Protein AF-A0A4P5Y919-F1 (afdb_monomer_lite)

Structure (mmCIF, N/CA/C/O backbone):
data_AF-A0A4P5Y919-F1
#
_entry.id   AF-A0A4P5Y919-F1
#
loop_
_atom_site.group_PDB
_atom_site.id
_atom_site.type_symbol
_atom_site.label_atom_id
_atom_site.label_alt_id
_atom_site.label_comp_id
_atom_site.label_asym_id
_atom_site.label_entity_id
_atom_site.label_seq_id
_atom_site.pdbx_PDB_ins_code
_atom_site.Cartn_x
_atom_site.Cartn_y
_atom_site.Cartn_z
_atom_site.occupancy
_atom_site.B_iso_or_equiv
_atom_site.auth_seq_id
_atom_site.auth_comp_id
_atom_site.auth_asym_id
_atom_site.auth_atom_id
_atom_site.pdbx_PDB_model_num
ATOM 1 N N . MET A 1 1 ? -15.847 -16.264 -34.439 1.00 41.38 1 MET A N 1
ATOM 2 C CA . MET A 1 1 ? -15.396 -17.656 -34.230 1.00 41.38 1 MET A CA 1
ATOM 3 C C . MET A 1 1 ? -15.538 -17.961 -32.748 1.00 41.38 1 MET A C 1
ATOM 5 O O . MET A 1 1 ? -14.764 -17.434 -31.962 1.00 41.38 1 MET A O 1
ATOM 9 N N . ALA A 1 2 ? -16.592 -18.677 -32.354 1.00 43.38 2 ALA A N 1
ATOM 10 C CA . ALA A 1 2 ? -16.810 -19.051 -30.958 1.00 43.38 2 ALA A CA 1
ATOM 11 C C . ALA A 1 2 ? -15.915 -20.253 -30.621 1.00 43.38 2 ALA A C 1
ATOM 13 O O . ALA A 1 2 ? -15.977 -21.274 -31.303 1.00 43.38 2 ALA A O 1
ATOM 14 N N . LEU A 1 3 ? -15.057 -20.105 -29.610 1.00 48.59 3 LEU A N 1
ATOM 15 C CA . LEU A 1 3 ? -14.245 -21.189 -29.062 1.00 48.59 3 LEU A CA 1
ATOM 16 C C . LEU A 1 3 ? -15.166 -22.118 -28.267 1.00 48.59 3 LEU A C 1
ATOM 18 O O . LEU A 1 3 ? -15.582 -21.792 -27.157 1.00 48.59 3 LEU A O 1
ATOM 22 N N . VAL A 1 4 ? -15.509 -23.258 -28.863 1.00 55.56 4 VAL A N 1
ATOM 23 C CA . VAL A 1 4 ? -16.158 -24.368 -28.163 1.00 55.56 4 VAL A CA 1
ATOM 24 C C . VAL A 1 4 ? -15.093 -24.998 -27.268 1.00 55.56 4 VAL A C 1
ATOM 26 O O . VAL A 1 4 ? -14.153 -25.621 -27.756 1.00 55.56 4 VAL A O 1
ATOM 29 N N . LEU A 1 5 ? -15.192 -24.753 -25.962 1.00 67.19 5 LEU A N 1
ATOM 30 C CA . LEU A 1 5 ? -14.368 -25.422 -24.959 1.00 67.19 5 LEU A CA 1
ATOM 31 C C . LEU A 1 5 ? -14.739 -26.908 -24.938 1.00 67.19 5 LEU A C 1
ATOM 33 O O . LEU A 1 5 ? -15.908 -27.254 -24.792 1.00 67.19 5 LEU A O 1
ATOM 37 N N . ASP A 1 6 ? -13.731 -27.760 -25.118 1.00 80.50 6 ASP A N 1
ATOM 38 C CA . ASP A 1 6 ? -13.860 -29.215 -25.132 1.00 80.50 6 ASP A CA 1
ATOM 39 C C . ASP A 1 6 ? -14.370 -29.704 -23.767 1.00 80.50 6 ASP A C 1
ATOM 41 O O . ASP A 1 6 ? -13.702 -29.554 -22.740 1.00 80.50 6 ASP A O 1
ATOM 45 N N . GLU A 1 7 ? -15.574 -30.271 -23.760 1.00 81.06 7 GLU A N 1
ATOM 46 C CA . GLU A 1 7 ? -16.282 -30.767 -22.577 1.00 81.06 7 GLU A CA 1
ATOM 47 C C . GLU A 1 7 ? -15.433 -31.782 -21.790 1.00 81.06 7 GLU A C 1
ATOM 49 O O . GLU A 1 7 ? -15.425 -31.784 -20.557 1.00 81.06 7 GLU A O 1
ATOM 54 N N . LYS A 1 8 ? -14.581 -32.545 -22.488 1.00 77.44 8 LYS A N 1
ATOM 55 C CA . LYS A 1 8 ? -13.660 -33.508 -21.868 1.00 77.44 8 LYS A CA 1
ATOM 56 C C . LYS A 1 8 ? -12.530 -32.834 -21.095 1.00 77.44 8 LYS A C 1
ATOM 58 O O . LYS A 1 8 ? -12.014 -33.396 -20.127 1.00 77.44 8 LYS A O 1
ATOM 63 N N . LEU A 1 9 ? -12.123 -31.633 -21.507 1.00 80.62 9 LEU A N 1
ATOM 64 C CA . LEU A 1 9 ? -11.104 -30.857 -20.802 1.00 80.62 9 LEU A CA 1
ATOM 65 C C . LEU A 1 9 ? -11.662 -30.311 -19.482 1.00 80.62 9 LEU A C 1
ATOM 67 O O . LEU A 1 9 ? -10.957 -30.309 -18.472 1.00 80.62 9 LEU A O 1
ATOM 71 N N . VAL A 1 10 ? -12.934 -29.905 -19.478 1.00 79.19 10 VAL A N 1
ATOM 72 C CA . VAL A 1 10 ? -13.623 -29.407 -18.281 1.00 79.19 10 VAL A CA 1
ATOM 73 C C . VAL A 1 10 ? -13.783 -30.523 -17.248 1.00 79.19 10 VAL A C 1
ATOM 75 O O . VAL A 1 10 ? -13.400 -30.330 -16.095 1.00 79.19 10 VAL A O 1
ATOM 78 N N . GLU A 1 11 ? -14.240 -31.713 -17.650 1.00 82.25 11 GLU A N 1
ATOM 79 C CA . GLU A 1 11 ? -14.366 -32.857 -16.732 1.00 82.25 11 GLU A CA 1
ATOM 80 C C . GLU A 1 11 ? -13.023 -33.262 -16.111 1.00 82.25 11 GLU A C 1
ATOM 82 O O . GLU A 1 11 ? -12.941 -33.534 -14.910 1.00 82.25 11 GLU A O 1
ATOM 87 N N . LYS A 1 12 ? -11.942 -33.232 -16.899 1.00 84.12 12 LYS A N 1
ATOM 88 C CA . LYS A 1 12 ? -10.596 -33.556 -16.412 1.00 84.12 12 LYS A CA 1
ATOM 89 C C . LYS A 1 12 ? -10.098 -32.552 -15.369 1.00 84.12 12 LYS A C 1
ATOM 91 O O . LYS A 1 12 ? -9.505 -32.954 -14.369 1.00 84.12 12 LYS A O 1
ATOM 96 N N . ILE A 1 13 ? -10.350 -31.258 -15.579 1.00 80.88 13 ILE A N 1
ATOM 97 C CA . ILE A 1 13 ? -9.968 -30.203 -14.627 1.00 80.88 13 ILE A CA 1
ATOM 98 C C . ILE A 1 13 ? -10.788 -30.327 -13.338 1.00 80.88 13 ILE A C 1
ATOM 100 O O . ILE A 1 13 ? -10.226 -30.252 -12.246 1.00 80.88 13 ILE A O 1
ATOM 104 N N . VAL A 1 14 ? -12.097 -30.571 -13.446 1.00 83.06 14 VAL A N 1
ATOM 105 C CA . VAL A 1 14 ? -12.975 -30.736 -12.278 1.00 83.06 14 VAL A CA 1
ATOM 106 C C . VAL A 1 14 ? -12.588 -31.976 -11.464 1.00 83.06 14 VAL A C 1
ATOM 108 O O . VAL A 1 14 ? -12.511 -31.894 -10.238 1.00 83.06 14 VAL A O 1
ATOM 111 N N . GLY A 1 15 ? -12.262 -33.095 -12.119 1.00 84.00 15 GLY A N 1
ATOM 112 C CA . GLY A 1 15 ? -11.805 -34.314 -11.445 1.00 84.00 15 GLY A CA 1
ATOM 113 C C . GLY A 1 15 ? -10.521 -34.112 -10.633 1.00 84.00 15 GLY A C 1
ATOM 114 O O . GLY A 1 15 ? -10.450 -34.511 -9.470 1.00 84.00 15 GLY A O 1
ATOM 115 N N . GLU A 1 16 ? -9.532 -33.425 -11.209 1.00 80.50 16 GLU A N 1
ATOM 116 C CA . GLU A 1 16 ? -8.254 -33.132 -10.546 1.00 80.50 16 GLU A CA 1
ATOM 117 C C . GLU A 1 16 ? -8.433 -32.180 -9.348 1.00 80.50 16 GLU A C 1
ATOM 119 O O . GLU A 1 16 ? -7.845 -32.386 -8.282 1.00 80.50 16 GLU A O 1
ATOM 124 N N . VAL A 1 17 ? -9.287 -31.157 -9.482 1.00 78.06 17 VAL A N 1
ATOM 125 C CA . VAL A 1 17 ? -9.575 -30.201 -8.398 1.00 78.06 17 VAL A CA 1
ATOM 126 C C . VAL A 1 17 ? -10.310 -30.882 -7.242 1.00 78.06 17 VAL A C 1
ATOM 128 O O . VAL A 1 17 ? -9.940 -30.689 -6.082 1.00 78.06 17 VAL A O 1
ATOM 131 N N . MET A 1 18 ? -11.295 -31.736 -7.531 1.00 80.06 18 MET A N 1
ATOM 132 C CA . MET A 1 18 ? -12.039 -32.463 -6.495 1.00 80.06 18 MET A CA 1
ATOM 133 C C . MET A 1 18 ? -11.183 -33.512 -5.777 1.00 80.06 18 MET A C 1
ATOM 135 O O . MET A 1 18 ? -11.391 -33.767 -4.590 1.00 80.06 18 MET A O 1
ATOM 139 N N . PHE A 1 19 ? -10.186 -34.088 -6.453 1.00 78.56 19 PHE A N 1
ATOM 140 C CA . PHE A 1 19 ? -9.232 -34.997 -5.821 1.00 78.56 19 PHE A CA 1
ATOM 141 C C . PHE A 1 19 ? -8.321 -34.269 -4.819 1.00 78.56 19 PHE A C 1
ATOM 143 O O . PHE A 1 19 ? -8.115 -34.755 -3.707 1.00 78.56 19 PHE A O 1
ATOM 150 N N . ARG A 1 20 ? -7.837 -33.067 -5.165 1.00 72.81 20 ARG A N 1
ATOM 151 C CA . ARG A 1 20 ? -6.958 -32.260 -4.296 1.00 72.81 20 ARG A CA 1
ATOM 152 C C . ARG A 1 20 ? -7.661 -31.636 -3.095 1.00 72.81 20 ARG A C 1
ATOM 154 O O . ARG A 1 20 ? -6.997 -31.290 -2.123 1.00 72.81 20 ARG A O 1
ATOM 161 N N . LEU A 1 21 ? -8.984 -31.497 -3.149 1.00 68.56 21 LEU A N 1
ATOM 162 C CA . LEU A 1 21 ? -9.784 -30.939 -2.058 1.00 68.56 21 LEU A CA 1
ATOM 163 C C . LEU A 1 21 ? -10.219 -31.975 -1.013 1.00 68.56 21 LEU A C 1
ATOM 165 O O . LEU A 1 21 ? -10.887 -31.596 -0.053 1.00 68.56 21 LEU A O 1
ATOM 169 N N . ARG A 1 22 ? -9.841 -33.258 -1.135 1.00 67.44 22 ARG A N 1
ATOM 170 C CA . ARG A 1 22 ? -10.056 -34.217 -0.041 1.00 67.44 22 ARG A CA 1
ATOM 171 C C . ARG A 1 22 ? -9.130 -33.882 1.135 1.00 67.44 22 ARG A C 1
ATOM 173 O O . ARG A 1 22 ? -7.914 -34.008 0.993 1.00 67.44 22 ARG A O 1
ATOM 180 N N . PRO A 1 23 ? -9.665 -33.496 2.307 1.00 52.84 23 PRO A N 1
ATOM 181 C CA . PRO A 1 23 ? -8.842 -33.282 3.484 1.00 52.84 23 PRO A CA 1
ATOM 182 C C . PRO A 1 23 ? -8.269 -34.622 3.956 1.00 52.84 23 PRO A C 1
ATOM 184 O O . PRO A 1 23 ? -9.000 -35.596 4.145 1.00 52.84 23 PRO A O 1
ATOM 187 N N . ALA A 1 24 ? -6.951 -34.665 4.156 1.00 46.69 24 ALA A N 1
ATOM 188 C CA . ALA A 1 24 ? -6.278 -35.788 4.789 1.00 46.69 24 ALA A CA 1
ATOM 189 C C . ALA A 1 24 ? -6.854 -35.985 6.199 1.00 46.69 24 ALA A C 1
ATOM 191 O O . ALA A 1 24 ? -6.673 -35.150 7.085 1.00 46.69 24 ALA A O 1
ATOM 192 N N . SER A 1 25 ? -7.582 -37.082 6.399 1.00 46.28 25 SER A N 1
ATOM 193 C CA . SER A 1 25 ? -8.091 -37.484 7.706 1.00 46.28 25 SER A CA 1
ATOM 194 C C . SER A 1 25 ? -6.911 -37.964 8.554 1.00 46.28 25 SER A C 1
ATOM 196 O O . SER A 1 25 ? -6.424 -39.078 8.372 1.00 46.28 25 SER A O 1
ATOM 198 N N . GLN A 1 26 ? -6.406 -37.116 9.451 1.00 48.00 26 GLN A N 1
ATOM 199 C CA . GLN A 1 26 ? -5.454 -37.551 10.472 1.00 48.00 26 GLN A CA 1
ATOM 200 C C . GLN A 1 26 ? -6.193 -38.305 11.589 1.00 48.00 26 GLN A C 1
ATOM 202 O O . GLN A 1 26 ? -7.220 -37.821 12.072 1.00 48.00 26 GLN A O 1
ATOM 207 N N . PRO A 1 27 ? -5.689 -39.473 12.025 1.00 46.06 27 PRO A N 1
ATOM 208 C CA . PRO A 1 27 ? -6.268 -40.211 13.135 1.00 46.06 27 PRO A CA 1
ATOM 209 C C . PRO A 1 27 ? -5.921 -39.541 14.470 1.00 46.06 27 PRO A C 1
ATOM 211 O O . PRO A 1 27 ? -4.763 -39.240 14.761 1.00 46.06 27 PRO A O 1
ATOM 214 N N . VAL A 1 28 ? -6.948 -39.345 15.294 1.00 43.53 28 VAL A N 1
ATOM 215 C CA . VAL A 1 28 ? -6.843 -38.886 16.681 1.00 43.53 28 VAL A CA 1
ATOM 216 C C . VAL A 1 28 ? -6.220 -40.007 17.513 1.00 43.53 28 VAL A C 1
ATOM 218 O O . VAL A 1 28 ? -6.816 -41.071 17.675 1.00 43.53 28 VAL A O 1
ATOM 221 N N . ARG A 1 29 ? -5.015 -39.775 18.040 1.00 38.53 29 ARG A N 1
ATOM 222 C CA . ARG A 1 29 ? -4.407 -40.623 19.070 1.00 38.53 29 ARG A CA 1
ATOM 223 C C . ARG A 1 29 ? -4.854 -40.119 20.439 1.00 38.53 29 ARG A C 1
ATOM 225 O O . ARG A 1 29 ? -4.504 -39.016 20.847 1.00 38.53 29 ARG A O 1
ATOM 232 N N . ALA A 1 30 ? -5.658 -40.939 21.103 1.00 42.44 30 ALA A N 1
ATOM 233 C CA . ALA A 1 30 ? -5.929 -40.849 22.524 1.00 42.44 30 ALA A CA 1
ATOM 234 C C . ALA A 1 30 ? -4.681 -41.282 23.299 1.00 42.44 30 ALA A C 1
ATOM 236 O O . ALA A 1 30 ? -4.138 -42.346 23.012 1.00 42.44 30 ALA A O 1
ATOM 237 N N . GLU A 1 31 ? -4.268 -40.503 24.297 1.00 43.22 31 GLU A N 1
ATOM 238 C CA . GLU A 1 31 ? -3.511 -41.068 25.407 1.00 43.22 31 GLU A CA 1
ATOM 239 C C . GLU A 1 31 ? -3.799 -40.309 26.701 1.00 43.22 31 GLU A C 1
ATOM 241 O O . GLU A 1 31 ? -3.820 -39.081 26.776 1.00 43.22 31 GLU A O 1
ATOM 246 N N . GLU A 1 32 ? -4.135 -41.119 27.691 1.00 36.59 32 GLU A N 1
ATOM 247 C CA . GLU A 1 32 ? -4.761 -40.814 28.958 1.00 36.59 32 GLU A CA 1
ATOM 248 C C . GLU A 1 32 ? -3.731 -41.049 30.074 1.00 36.59 32 GLU A C 1
ATOM 250 O O . GLU A 1 32 ? -2.920 -41.968 29.994 1.00 36.59 32 GLU A O 1
ATOM 255 N N . ASN A 1 33 ? -3.896 -40.305 31.172 1.00 39.78 33 ASN A N 1
ATOM 256 C CA . ASN A 1 33 ? -3.603 -40.683 32.563 1.00 39.78 33 ASN A CA 1
ATOM 257 C C . ASN A 1 33 ? -2.231 -40.403 33.234 1.00 39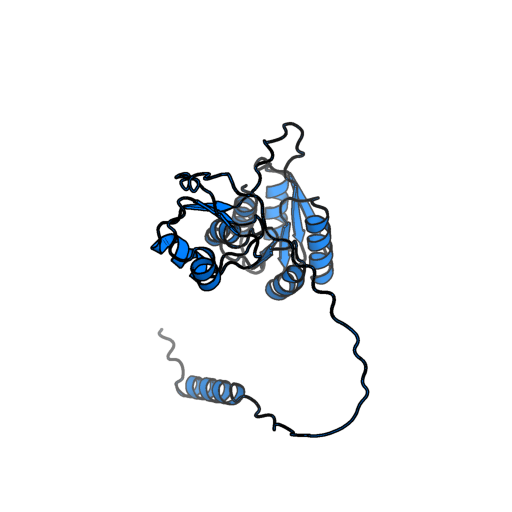.78 33 ASN A C 1
ATOM 259 O O . ASN A 1 33 ? -1.230 -41.059 32.976 1.00 39.78 33 ASN A O 1
ATOM 263 N N . ARG A 1 34 ? -2.378 -39.650 34.351 1.00 40.91 34 ARG A N 1
ATOM 264 C CA . ARG A 1 34 ? -1.856 -39.880 35.733 1.00 40.91 34 ARG A CA 1
ATOM 265 C C . ARG A 1 34 ? -0.407 -39.427 36.013 1.00 40.91 34 ARG A C 1
ATOM 267 O O . ARG A 1 34 ? 0.471 -39.667 35.211 1.00 40.91 34 ARG A O 1
ATOM 274 N N . ARG A 1 35 ? -0.045 -38.830 37.165 1.00 40.66 35 ARG A N 1
ATOM 275 C CA . ARG A 1 35 ? -0.653 -38.733 38.518 1.00 40.66 35 ARG A CA 1
ATOM 276 C C . ARG A 1 35 ? 0.169 -37.773 39.418 1.00 40.66 35 ARG A C 1
ATOM 278 O O . ARG A 1 35 ? 1.372 -37.696 39.223 1.00 40.66 35 ARG A O 1
ATOM 285 N N . ALA A 1 36 ? -0.493 -37.257 40.471 1.00 34.78 36 ALA A N 1
ATOM 286 C CA . ALA A 1 36 ? -0.000 -36.826 41.808 1.00 34.78 36 ALA A CA 1
ATOM 287 C C . ALA A 1 36 ? 1.019 -35.660 41.910 1.00 34.78 36 ALA A C 1
ATOM 289 O O . ALA A 1 36 ? 1.933 -35.567 41.112 1.00 34.78 36 ALA A O 1
ATOM 290 N N . GLY A 1 37 ? 0.985 -34.751 42.894 1.00 30.50 37 GLY A N 1
ATOM 291 C CA . GLY A 1 37 ? 0.195 -34.578 44.124 1.00 30.50 37 GLY A CA 1
ATOM 292 C C . GLY A 1 37 ? 0.844 -33.483 45.013 1.00 30.50 37 GLY A C 1
ATOM 293 O O . GLY A 1 37 ? 1.974 -33.090 44.744 1.00 30.50 37 GLY A O 1
ATOM 294 N N . GLY A 1 38 ? 0.150 -33.024 46.071 1.00 31.39 38 GLY A N 1
ATOM 295 C CA . GLY A 1 38 ? 0.700 -32.185 47.169 1.00 31.39 38 GLY A CA 1
ATOM 296 C C . GLY A 1 38 ? 0.262 -30.708 47.132 1.00 31.39 38 GLY A C 1
ATOM 297 O O . GLY A 1 38 ? 0.817 -29.932 46.371 1.00 31.39 38 GLY A O 1
ATOM 298 N N . VAL A 1 39 ? -0.853 -30.295 47.752 1.00 36.19 39 VAL A N 1
ATOM 299 C CA . VAL A 1 39 ? -1.054 -29.923 49.179 1.00 36.19 39 VAL A CA 1
ATOM 300 C C . VAL A 1 39 ? -0.230 -28.705 49.633 1.00 36.19 39 VAL A C 1
ATOM 302 O O . VAL A 1 39 ? 0.953 -28.842 49.926 1.00 36.19 39 VAL A O 1
ATOM 305 N N . SER A 1 40 ? -0.887 -27.545 49.794 1.00 37.03 40 SER A N 1
ATOM 306 C CA . SER A 1 40 ? -0.980 -26.806 51.076 1.00 37.03 40 SER A CA 1
ATOM 307 C C . SER A 1 40 ? -1.739 -25.477 50.929 1.00 37.03 40 SER A C 1
ATOM 309 O O . SER A 1 40 ? -1.350 -24.602 50.162 1.00 37.03 40 SER A O 1
ATOM 311 N N . SER A 1 41 ? -2.810 -25.335 51.715 1.00 41.41 41 SER A N 1
ATOM 312 C CA . SER A 1 41 ? -3.426 -24.059 52.122 1.00 41.41 41 SER A CA 1
ATOM 313 C C . SER A 1 41 ? -2.508 -23.328 53.122 1.00 41.41 41 SER A C 1
ATOM 315 O O . SER A 1 41 ? -1.652 -23.987 53.719 1.00 41.41 41 SER A O 1
ATOM 317 N N . PRO A 1 42 ? -2.688 -22.014 53.389 1.00 48.62 42 PRO A N 1
ATOM 318 C CA . PRO A 1 42 ? -3.599 -21.648 54.482 1.00 48.62 42 PRO A CA 1
ATOM 319 C C . PRO A 1 42 ? -4.373 -20.311 54.345 1.00 48.62 42 PRO A C 1
ATOM 321 O O . PRO A 1 42 ? -3.926 -19.344 53.745 1.00 48.62 42 PRO A O 1
ATOM 324 N N . VAL A 1 43 ? -5.518 -20.309 55.038 1.00 34.56 43 VAL A N 1
ATOM 325 C CA . VAL A 1 43 ? -6.046 -19.282 55.961 1.00 34.56 43 VAL A CA 1
ATOM 326 C C . VAL A 1 43 ? -6.611 -17.953 55.423 1.00 34.56 43 VAL A C 1
ATOM 328 O O . VAL A 1 43 ? -5.939 -17.022 55.000 1.00 34.56 43 VAL A O 1
ATOM 331 N N . ILE A 1 44 ? -7.927 -17.910 55.618 1.00 35.97 44 ILE A N 1
ATOM 332 C CA . ILE A 1 44 ? -8.899 -16.824 55.718 1.00 35.97 44 ILE A CA 1
ATOM 333 C C . ILE A 1 44 ? -8.412 -15.638 56.574 1.00 35.97 44 ILE A C 1
ATOM 335 O O . ILE A 1 44 ? -7.939 -15.811 57.694 1.00 35.97 44 ILE A O 1
ATOM 339 N N . SER A 1 45 ? -8.677 -14.415 56.111 1.00 43.28 45 SER A N 1
ATOM 340 C CA . SER A 1 45 ? -8.944 -13.275 56.996 1.00 43.28 45 SER A CA 1
ATOM 341 C C . SER A 1 45 ? -10.082 -12.444 56.423 1.00 43.28 45 SER A C 1
ATOM 343 O O . SER A 1 45 ? -9.942 -11.707 55.452 1.00 43.28 45 SER A O 1
ATOM 345 N N . THR A 1 46 ? -11.238 -12.632 57.043 1.00 33.12 46 THR A N 1
ATOM 346 C CA . THR A 1 46 ? -12.466 -11.871 56.861 1.00 33.12 46 THR A CA 1
ATOM 347 C C . THR A 1 46 ? -12.325 -10.562 57.636 1.00 33.12 46 THR A C 1
ATOM 349 O O . THR A 1 46 ? -12.251 -10.591 58.862 1.00 33.12 46 THR A O 1
ATOM 352 N N . GLN A 1 47 ? -12.317 -9.412 56.959 1.00 41.50 47 GLN A N 1
ATOM 353 C CA . GLN A 1 47 ? -12.617 -8.135 57.607 1.00 41.50 47 GLN A CA 1
ATOM 354 C C . GLN A 1 47 ? -13.968 -7.626 57.118 1.00 41.50 47 GLN A C 1
ATOM 356 O O . GLN A 1 47 ? -14.171 -7.304 55.951 1.00 41.50 47 GLN A O 1
ATOM 361 N N . ILE A 1 48 ? -14.894 -7.612 58.070 1.00 36.47 48 ILE A N 1
ATOM 362 C CA . ILE A 1 48 ? -16.226 -7.036 57.995 1.00 36.47 48 ILE A CA 1
ATOM 363 C C . ILE A 1 48 ? -16.063 -5.548 58.316 1.00 36.47 48 ILE A C 1
ATOM 365 O O . ILE A 1 48 ? -15.614 -5.200 59.408 1.00 36.47 48 ILE A O 1
ATOM 369 N N . HIS A 1 49 ? -16.445 -4.670 57.394 1.00 35.31 49 HIS A N 1
ATOM 370 C CA . HIS A 1 49 ? -16.729 -3.277 57.719 1.00 35.31 49 HIS A CA 1
ATOM 371 C C . HIS A 1 49 ? -18.008 -2.859 56.993 1.00 35.31 49 HIS A C 1
ATOM 373 O O . HIS A 1 49 ?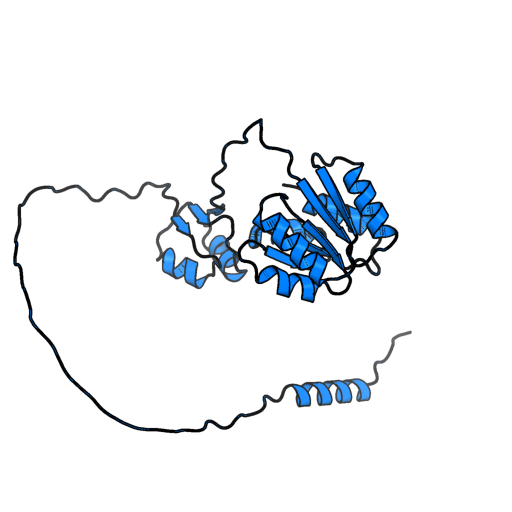 -18.086 -2.893 55.767 1.00 35.31 49 HIS A O 1
ATOM 379 N N . ALA A 1 50 ? -19.025 -2.529 57.782 1.00 41.94 50 ALA A N 1
ATOM 380 C CA . ALA A 1 50 ? -20.272 -1.907 57.354 1.00 41.94 50 ALA A CA 1
ATOM 381 C C . ALA A 1 50 ? -20.268 -0.431 57.836 1.00 41.94 50 ALA A C 1
ATOM 383 O O . ALA A 1 50 ? -19.318 -0.017 58.498 1.00 41.94 50 ALA A O 1
ATOM 384 N N . PRO A 1 51 ? -21.256 0.399 57.471 1.00 50.12 51 PRO A N 1
ATOM 385 C CA . PRO A 1 51 ? -21.106 1.487 56.508 1.00 50.12 51 PRO A CA 1
ATOM 386 C C . PRO A 1 51 ? -21.159 2.883 57.164 1.00 50.12 51 PRO A C 1
ATOM 388 O O . PRO A 1 51 ? -21.531 3.006 58.331 1.00 50.12 51 PRO A O 1
ATOM 391 N N . PRO A 1 52 ? -20.949 3.957 56.382 1.00 48.34 52 PRO A N 1
ATOM 392 C CA . PRO A 1 52 ? -21.699 5.180 56.618 1.00 48.34 52 PRO A CA 1
ATOM 393 C C . PRO A 1 52 ? -22.600 5.549 55.435 1.00 48.34 52 PRO A C 1
ATOM 395 O O . PRO A 1 52 ? -22.211 5.629 54.272 1.00 48.34 52 PRO A O 1
ATOM 398 N N . THR A 1 53 ? -23.845 5.767 55.824 1.00 39.81 53 THR A N 1
ATOM 399 C CA . THR A 1 53 ? -24.976 6.397 55.157 1.00 39.81 53 THR A CA 1
ATOM 400 C C . THR A 1 53 ? -24.635 7.764 54.557 1.00 39.81 53 THR A C 1
ATOM 402 O O . THR A 1 53 ? -23.976 8.574 55.202 1.00 39.81 53 THR A O 1
ATOM 405 N N . GLY A 1 54 ? -25.229 8.077 53.401 1.00 32.81 54 GLY A N 1
ATOM 406 C CA . GLY A 1 54 ? -25.565 9.459 53.041 1.00 32.81 54 GLY A CA 1
ATOM 407 C C . GLY A 1 54 ? -24.951 9.957 51.739 1.00 32.81 54 GLY A C 1
ATOM 408 O O . GLY A 1 54 ? -23.839 10.466 51.715 1.00 32.81 54 GLY A O 1
ATOM 409 N N . GLY A 1 55 ? -25.726 9.883 50.658 1.00 29.94 55 GLY A N 1
ATOM 410 C CA . GLY A 1 55 ? -25.382 10.538 49.401 1.00 29.94 55 GLY A CA 1
ATOM 411 C C . GLY A 1 55 ? -26.201 10.013 48.235 1.00 29.94 55 GLY A C 1
ATOM 412 O O . GLY A 1 55 ? -25.649 9.395 47.333 1.00 29.94 55 GLY A O 1
ATOM 413 N N . LEU A 1 56 ? -27.518 10.247 48.252 1.00 41.06 56 LEU A N 1
ATOM 414 C CA . LEU A 1 56 ? -28.373 10.102 47.071 1.00 41.06 56 LEU A CA 1
ATOM 415 C C . LEU A 1 56 ? -27.897 11.095 46.002 1.00 41.06 56 LEU A C 1
ATOM 417 O O . LEU A 1 56 ? -28.382 12.219 45.911 1.00 41.06 56 LEU A O 1
ATOM 421 N N . THR A 1 57 ? -26.916 10.679 45.206 1.00 37.84 57 THR A N 1
ATOM 422 C CA . THR A 1 57 ? -26.603 11.314 43.931 1.00 37.84 57 THR A CA 1
ATOM 423 C C . THR A 1 57 ? -27.538 10.690 42.895 1.00 37.84 57 THR A C 1
ATOM 425 O O . THR A 1 57 ? -27.544 9.466 42.745 1.00 37.84 57 THR A O 1
ATOM 428 N N . PRO A 1 58 ? -28.381 11.476 42.207 1.00 42.50 58 PRO A N 1
ATOM 429 C CA . PRO A 1 58 ? -29.232 10.941 41.153 1.00 42.50 58 PRO A CA 1
ATOM 430 C C . PRO A 1 58 ? -28.360 10.332 40.041 1.00 42.50 58 PRO A C 1
ATOM 432 O O . PRO A 1 58 ? -27.271 10.853 39.778 1.00 42.50 58 PRO A O 1
ATOM 435 N N . PRO A 1 59 ? -28.805 9.254 39.365 1.00 42.56 59 PRO A N 1
ATOM 436 C CA . PRO A 1 59 ? -28.053 8.678 38.260 1.00 42.56 59 PRO A CA 1
ATOM 437 C C . PRO A 1 59 ? -27.836 9.755 37.197 1.00 42.56 59 PRO A C 1
ATOM 439 O O . PRO A 1 59 ? -28.789 10.369 36.706 1.00 42.56 59 PRO A O 1
ATOM 442 N N . ALA A 1 60 ? -26.564 10.000 36.876 1.00 39.38 60 ALA A N 1
ATOM 443 C CA . ALA A 1 60 ? -26.157 10.907 35.820 1.00 39.38 60 ALA A CA 1
ATOM 444 C C . ALA A 1 60 ? -26.921 10.546 34.540 1.00 39.38 60 ALA A C 1
ATOM 446 O O . ALA A 1 60 ? -26.794 9.445 34.002 1.00 39.38 60 ALA A O 1
ATOM 447 N N . ARG A 1 61 ? -27.763 11.473 34.077 1.00 37.66 61 ARG A N 1
ATOM 448 C CA . ARG A 1 61 ? -28.459 11.347 32.799 1.00 37.66 61 ARG A CA 1
ATOM 449 C C . ARG A 1 61 ? -27.396 11.215 31.713 1.00 37.66 61 ARG A C 1
ATOM 451 O O . ARG A 1 61 ? -26.549 12.094 31.584 1.00 37.66 61 ARG A O 1
ATOM 458 N N . LEU A 1 62 ? -27.446 10.119 30.955 1.00 41.22 62 LEU A N 1
ATOM 459 C CA . LEU A 1 62 ? -26.592 9.886 29.793 1.00 41.22 62 LEU A CA 1
ATOM 460 C C . LEU A 1 62 ? -26.709 11.081 28.843 1.00 41.22 62 LEU A C 1
ATOM 462 O O . LEU A 1 62 ? -27.751 11.322 28.225 1.00 41.22 62 LEU A O 1
ATOM 466 N N . SER A 1 63 ? -25.627 11.848 28.771 1.00 37.97 63 SER A N 1
ATOM 467 C CA . SER A 1 63 ? -25.470 12.972 27.865 1.00 37.97 63 SER A CA 1
ATOM 468 C C . SER A 1 63 ? -25.730 12.486 26.441 1.00 37.97 63 SER A C 1
ATOM 470 O O . SER A 1 63 ? -25.025 11.609 25.935 1.00 37.97 63 SER A O 1
ATOM 472 N N . HIS A 1 64 ? -26.744 13.052 25.787 1.00 41.03 64 HIS A N 1
ATOM 473 C CA . HIS A 1 64 ? -26.981 12.878 24.357 1.00 41.03 64 HIS A CA 1
ATOM 474 C C . HIS A 1 64 ? -25.776 13.464 23.608 1.00 41.03 64 HIS A C 1
ATOM 476 O O . HIS A 1 64 ? -25.694 14.666 23.381 1.00 41.03 64 HIS A O 1
ATOM 482 N N . GLY A 1 65 ? -24.786 12.617 23.323 1.00 50.88 65 GLY A N 1
ATOM 483 C CA . GLY A 1 65 ? -23.474 13.028 22.818 1.00 50.88 65 GLY A CA 1
ATOM 484 C C . GLY A 1 65 ? -22.309 12.159 23.299 1.00 50.88 65 GLY A C 1
ATOM 485 O O . GLY A 1 65 ? -21.192 12.330 22.812 1.00 50.88 65 GLY A O 1
ATOM 486 N N . ALA A 1 66 ? -22.551 11.219 24.220 1.00 60.34 66 ALA A N 1
ATOM 487 C CA . ALA A 1 66 ? -21.529 10.287 24.671 1.00 60.34 66 ALA A CA 1
ATOM 488 C C . ALA A 1 66 ? -20.966 9.488 23.481 1.00 60.34 66 ALA A C 1
ATOM 490 O O . ALA A 1 66 ? -21.695 8.834 22.733 1.00 60.34 66 ALA A O 1
ATOM 491 N N . THR A 1 67 ? -19.657 9.616 23.282 1.00 70.19 67 THR A N 1
ATOM 492 C CA . THR A 1 67 ? -18.918 8.923 22.231 1.00 70.19 67 THR A CA 1
ATOM 493 C C . THR A 1 67 ? -18.340 7.647 22.822 1.00 70.19 67 THR A C 1
ATOM 495 O O . THR A 1 67 ? -17.576 7.707 23.783 1.00 70.19 67 THR A O 1
ATOM 498 N N . PHE A 1 68 ? -18.712 6.494 22.270 1.00 80.19 68 PHE A N 1
ATOM 499 C CA . PHE A 1 68 ? -18.209 5.202 22.734 1.00 80.19 68 PHE A CA 1
ATOM 500 C C . PHE A 1 68 ? -16.907 4.848 22.012 1.00 80.19 68 PHE A C 1
ATOM 502 O O . PHE A 1 68 ? -16.880 4.834 20.782 1.00 80.19 68 PHE A O 1
ATOM 509 N N . ALA A 1 69 ? -15.832 4.569 22.752 1.00 83.31 69 ALA A N 1
ATOM 510 C CA . ALA A 1 69 ? -14.523 4.274 22.174 1.00 83.31 69 ALA A CA 1
ATOM 511 C C . ALA A 1 69 ? -14.272 2.762 22.049 1.00 83.31 69 ALA A C 1
ATOM 513 O O . ALA A 1 69 ? -14.356 2.031 23.033 1.00 83.31 69 ALA A O 1
ATOM 514 N N . ILE A 1 70 ? -13.909 2.308 20.846 1.00 84.88 70 ILE A N 1
ATOM 515 C CA . ILE A 1 70 ? -13.490 0.929 20.557 1.00 84.88 70 ILE A CA 1
ATOM 516 C C . ILE A 1 70 ? -11.983 0.917 20.335 1.00 84.88 70 ILE A C 1
ATOM 518 O O . ILE A 1 70 ? -11.475 1.560 19.412 1.00 84.88 70 ILE A O 1
ATOM 522 N N . THR A 1 71 ? -11.267 0.185 21.185 1.00 83.88 71 THR A N 1
ATOM 523 C CA . THR A 1 71 ? -9.800 0.093 21.165 1.00 83.88 71 THR A CA 1
ATOM 524 C C . THR A 1 71 ? -9.280 -1.173 20.485 1.00 83.88 71 THR A C 1
ATOM 526 O O . THR A 1 71 ? -8.083 -1.269 20.221 1.00 83.88 71 THR A O 1
ATOM 529 N N . ASP A 1 72 ? -10.166 -2.118 20.167 1.00 86.06 72 ASP A N 1
ATOM 530 C CA . ASP A 1 72 ? -9.835 -3.398 19.547 1.00 86.06 72 ASP A CA 1
ATOM 531 C C . ASP A 1 72 ? -9.214 -3.218 18.143 1.00 86.06 72 ASP A C 1
ATOM 533 O O . ASP A 1 72 ? -9.651 -2.381 17.350 1.00 86.06 72 ASP A O 1
ATOM 537 N N . ARG A 1 73 ? -8.182 -4.017 17.817 1.00 83.00 73 ARG A N 1
ATOM 538 C CA . ARG A 1 73 ? -7.467 -3.947 16.522 1.00 83.00 73 ARG A CA 1
ATOM 539 C C . ARG A 1 73 ? -8.319 -4.431 15.353 1.00 83.00 73 ARG A C 1
ATOM 541 O O . ARG A 1 73 ? -8.131 -3.948 14.244 1.00 83.00 73 ARG A O 1
ATOM 548 N N . VAL A 1 74 ? -9.214 -5.386 15.576 1.00 85.06 74 VAL A N 1
ATOM 549 C CA . VAL A 1 74 ? -10.156 -5.875 14.565 1.00 85.06 74 VAL A CA 1
ATOM 550 C C . VAL A 1 74 ? -11.556 -5.651 15.109 1.00 85.06 74 VAL A C 1
ATOM 552 O O . VAL A 1 74 ? -11.912 -6.191 16.152 1.00 85.06 74 VAL A O 1
ATOM 555 N N . VAL A 1 75 ? -12.337 -4.832 14.414 1.00 89.31 75 VAL A N 1
ATOM 556 C CA . VAL A 1 75 ? -13.716 -4.510 14.777 1.00 89.31 75 VAL A CA 1
ATOM 557 C C . VAL A 1 75 ? -14.627 -5.378 13.927 1.00 89.31 75 VAL A C 1
ATOM 559 O O . VAL A 1 75 ? -14.669 -5.194 12.711 1.00 89.31 75 VAL A O 1
ATOM 562 N N . THR A 1 76 ? -15.334 -6.314 14.563 1.00 90.38 76 THR A N 1
ATOM 563 C CA . THR A 1 76 ? -16.336 -7.185 13.927 1.00 90.38 76 THR A CA 1
ATOM 564 C C . THR A 1 76 ? -17.764 -6.762 14.285 1.00 90.38 76 THR A C 1
ATOM 566 O O . THR A 1 76 ? -17.972 -5.962 15.203 1.00 90.38 76 THR A O 1
ATOM 569 N N . ALA A 1 77 ? -18.761 -7.280 13.560 1.00 87.06 77 ALA A N 1
ATOM 570 C CA . ALA A 1 77 ? -20.171 -7.027 13.864 1.00 87.06 77 ALA A CA 1
ATOM 571 C C . ALA A 1 77 ? -20.552 -7.527 15.263 1.00 87.06 77 ALA A C 1
ATOM 573 O O . ALA A 1 77 ? -21.239 -6.826 15.998 1.00 87.06 77 ALA A O 1
ATOM 574 N N . GLU A 1 78 ? -20.059 -8.702 15.648 1.00 87.50 78 GLU A N 1
ATOM 575 C CA . GLU A 1 78 ? -20.320 -9.333 16.944 1.00 87.50 78 GLU A CA 1
ATOM 576 C C . GLU A 1 78 ? -19.700 -8.522 18.083 1.00 87.50 78 GLU A C 1
ATOM 578 O O . GLU A 1 78 ? -20.292 -8.363 19.153 1.00 87.50 78 GLU A O 1
ATOM 583 N N . LEU A 1 79 ? -18.507 -7.967 17.849 1.00 87.69 79 LEU A N 1
ATOM 584 C CA . LEU A 1 79 ? -17.850 -7.081 18.800 1.00 87.69 79 LEU A CA 1
ATOM 585 C C . LEU A 1 79 ? -18.666 -5.801 18.994 1.00 87.69 79 LEU A C 1
ATOM 587 O O . LEU A 1 79 ? -18.895 -5.384 20.128 1.00 87.69 79 LEU A O 1
ATOM 591 N N . LEU A 1 80 ? -19.155 -5.207 17.901 1.00 87.06 80 LEU A N 1
ATOM 592 C CA . LEU A 1 80 ? -20.028 -4.037 17.956 1.00 87.06 80 LEU A CA 1
ATOM 593 C C . LEU A 1 80 ? -21.341 -4.342 18.680 1.00 87.06 80 LEU A C 1
ATOM 595 O O . LEU A 1 80 ? -21.713 -3.592 19.578 1.00 87.06 80 LEU A O 1
ATOM 599 N N . SER A 1 81 ? -22.019 -5.442 18.355 1.00 86.44 81 SER A N 1
ATOM 600 C CA . SER A 1 81 ? -23.284 -5.804 18.999 1.00 86.44 81 SER A CA 1
ATOM 601 C C . SER A 1 81 ? -23.113 -6.060 20.499 1.00 86.44 81 SER A C 1
ATOM 603 O O . SER A 1 81 ? -23.908 -5.564 21.296 1.00 86.44 81 SER A O 1
ATOM 605 N N . SER A 1 82 ? -22.041 -6.757 20.891 1.00 84.50 82 SER A N 1
ATOM 606 C CA . SER A 1 82 ? -21.758 -7.111 22.291 1.00 84.50 82 SER A CA 1
ATOM 607 C C . SER A 1 82 ? -21.301 -5.917 23.129 1.00 84.50 82 SER A C 1
ATOM 609 O O . SER A 1 82 ? -21.559 -5.852 24.326 1.00 84.50 82 SER A O 1
ATOM 611 N N . ARG A 1 83 ? -20.585 -4.961 22.526 1.00 83.06 83 ARG A N 1
ATOM 612 C CA . ARG A 1 83 ? -20.094 -3.765 23.232 1.00 83.06 83 ARG A CA 1
ATOM 613 C C . ARG A 1 83 ? -21.156 -2.668 23.303 1.00 83.06 83 ARG A C 1
ATOM 615 O O . ARG A 1 83 ? -21.199 -1.934 24.285 1.00 83.06 83 ARG A O 1
ATOM 622 N N . LEU A 1 84 ? -22.003 -2.549 22.278 1.00 81.56 84 LEU A N 1
ATOM 623 C CA . LEU A 1 84 ? -23.030 -1.508 22.201 1.00 81.56 84 LEU A CA 1
ATOM 624 C C . LEU A 1 84 ? -24.333 -1.910 22.915 1.00 81.56 84 LEU A C 1
ATOM 626 O O . LEU A 1 84 ? -25.114 -1.017 23.227 1.00 81.56 84 LEU A O 1
ATOM 630 N N . ASN A 1 85 ? -24.553 -3.202 23.217 1.00 71.81 85 ASN A N 1
ATOM 631 C CA . ASN A 1 85 ? -25.599 -3.736 24.115 1.00 71.81 85 ASN A CA 1
ATOM 632 C C . ASN A 1 85 ? -26.981 -3.057 23.989 1.00 71.81 85 ASN A C 1
ATOM 634 O O . ASN A 1 85 ? -27.616 -2.709 24.984 1.00 71.81 85 ASN A O 1
ATOM 638 N N . GLY A 1 86 ? -27.445 -2.808 22.760 1.00 62.34 86 GLY A N 1
ATOM 639 C CA . GLY A 1 86 ? -28.747 -2.175 22.501 1.00 62.34 86 GLY A CA 1
ATOM 640 C C . GLY A 1 86 ? -28.864 -0.698 22.912 1.00 62.34 86 GLY A C 1
ATOM 641 O O . GLY A 1 86 ? -29.918 -0.092 22.716 1.00 62.34 86 GLY A O 1
ATOM 642 N N . GLN A 1 87 ? -27.801 -0.084 23.439 1.00 66.94 87 GLN A N 1
ATOM 643 C CA . GLN A 1 87 ? -27.761 1.348 23.709 1.00 66.94 87 GLN A CA 1
ATOM 644 C C . GLN A 1 87 ? -27.545 2.121 22.402 1.00 66.94 87 GLN A C 1
ATOM 646 O O . GLN A 1 87 ? -26.649 1.825 21.608 1.00 66.94 87 GLN A O 1
ATOM 651 N N . LYS A 1 88 ? -28.387 3.133 22.161 1.00 62.03 88 LYS A N 1
ATOM 652 C CA . LYS A 1 88 ? -28.263 4.025 21.002 1.00 62.03 88 LYS A CA 1
ATOM 653 C C . LYS A 1 88 ? -27.144 5.031 21.248 1.00 62.03 88 LYS A C 1
ATOM 655 O O . LYS A 1 88 ? -27.373 6.115 21.779 1.00 62.03 88 LYS A O 1
ATOM 660 N N . TRP A 1 89 ? -25.932 4.674 20.846 1.00 68.88 89 TRP A N 1
ATOM 661 C CA . TRP A 1 89 ? -24.810 5.605 20.813 1.00 68.88 89 TRP A CA 1
ATOM 662 C C . TRP A 1 89 ? -24.897 6.462 19.553 1.00 68.88 89 TRP A C 1
ATOM 664 O O . TRP A 1 89 ? -24.952 5.944 18.439 1.00 68.88 89 TRP A O 1
ATOM 674 N N . ALA A 1 90 ? -24.906 7.785 19.724 1.00 63.47 90 ALA A N 1
ATOM 675 C CA . ALA A 1 90 ? -24.947 8.716 18.598 1.00 63.47 90 ALA A CA 1
ATOM 676 C C . ALA A 1 90 ? -23.625 8.731 17.813 1.00 63.47 90 ALA A C 1
ATOM 678 O O . ALA A 1 90 ? -23.632 9.031 16.620 1.00 63.47 90 ALA A O 1
ATOM 679 N N . LYS A 1 91 ? -22.497 8.431 18.480 1.00 78.81 91 LYS A N 1
ATOM 680 C CA . LYS A 1 91 ? -21.156 8.420 17.885 1.00 78.81 91 LYS A CA 1
ATOM 681 C C . LYS A 1 91 ? -20.281 7.298 18.451 1.00 78.81 91 LYS A C 1
ATOM 683 O O . LYS A 1 91 ? -20.201 7.132 19.667 1.00 78.81 91 LYS A O 1
ATOM 688 N N . VAL A 1 92 ? -19.576 6.581 17.577 1.00 84.62 92 VAL A N 1
ATOM 689 C CA . VAL A 1 92 ? -18.548 5.590 17.947 1.00 84.62 92 VAL A CA 1
ATOM 690 C C . VAL A 1 92 ? -17.175 6.068 17.476 1.00 84.62 92 VAL A C 1
ATOM 692 O O . VAL A 1 92 ? -16.993 6.413 16.310 1.00 84.62 92 VAL A O 1
ATOM 695 N N . ALA A 1 93 ? -16.211 6.093 18.390 1.00 84.75 93 ALA A N 1
ATOM 696 C CA . ALA A 1 93 ? -14.818 6.430 18.137 1.00 84.75 93 ALA A CA 1
ATOM 697 C C . ALA A 1 93 ? -13.998 5.139 18.014 1.00 84.75 93 ALA A C 1
ATOM 699 O O . ALA A 1 93 ? -13.767 4.437 18.993 1.00 84.75 93 ALA A O 1
ATOM 700 N N . ILE A 1 94 ? -13.555 4.806 16.807 1.00 85.88 94 ILE A N 1
ATOM 701 C CA . ILE A 1 94 ? -12.768 3.598 16.533 1.00 85.88 94 ILE A CA 1
ATOM 702 C C . ILE A 1 94 ? -11.283 3.947 16.583 1.00 85.88 94 ILE A C 1
ATOM 704 O O . ILE A 1 94 ? -10.865 4.935 15.993 1.00 85.88 94 ILE A O 1
ATOM 708 N N . CYS A 1 95 ? -10.453 3.155 17.256 1.00 82.25 95 CYS A N 1
ATOM 709 C CA . CYS A 1 95 ? -9.012 3.402 17.321 1.00 82.25 95 CYS A CA 1
ATOM 710 C C . CYS A 1 95 ? -8.404 3.625 15.912 1.00 82.25 95 CYS A C 1
ATOM 712 O O . CYS A 1 95 ? -8.743 2.880 14.986 1.00 82.25 95 CYS A O 1
ATOM 714 N N . PRO A 1 96 ? -7.489 4.600 15.709 1.00 71.12 96 PRO A N 1
ATOM 715 C CA . PRO A 1 96 ? -6.952 4.960 14.389 1.00 71.12 96 PRO A CA 1
ATOM 716 C C . PRO A 1 96 ? -6.454 3.790 13.547 1.00 71.12 96 PRO A C 1
ATOM 718 O O . PRO A 1 96 ? -6.528 3.836 12.324 1.00 71.12 96 PRO A O 1
ATOM 721 N N . LYS A 1 97 ? -5.966 2.732 14.199 1.00 70.75 97 LYS A N 1
ATOM 722 C CA . LYS A 1 97 ? -5.326 1.576 13.564 1.00 70.75 97 LYS A CA 1
ATOM 723 C C . LYS A 1 97 ? -6.214 0.334 13.497 1.00 70.75 97 LYS A C 1
ATOM 725 O O . LYS A 1 97 ? -5.740 -0.708 13.059 1.00 70.75 97 LYS A O 1
ATOM 730 N N . ALA A 1 98 ? -7.466 0.423 13.937 1.00 84.50 98 ALA A N 1
ATOM 731 C CA . ALA A 1 98 ? -8.352 -0.726 13.914 1.00 84.50 98 ALA A CA 1
ATOM 732 C C . ALA A 1 98 ? -8.792 -1.058 12.478 1.00 84.50 98 ALA A C 1
ATOM 734 O O . ALA A 1 98 ? -9.155 -0.168 11.704 1.00 84.50 98 ALA A O 1
ATOM 735 N N . VAL A 1 99 ? -8.766 -2.334 12.120 1.00 83.44 99 VAL A N 1
ATOM 736 C CA . VAL A 1 99 ? -9.343 -2.861 10.886 1.00 83.44 99 VAL A CA 1
ATOM 737 C C . VAL A 1 99 ? -10.826 -3.086 11.128 1.00 83.44 99 VAL A C 1
ATOM 739 O O . VAL A 1 99 ? -11.204 -3.814 12.042 1.00 83.44 99 VAL A O 1
ATOM 742 N N . ILE A 1 100 ? -11.668 -2.461 10.314 1.00 89.94 100 ILE A N 1
ATOM 743 C CA . ILE A 1 100 ? -13.117 -2.658 10.363 1.00 89.94 100 ILE A CA 1
ATOM 744 C C . ILE A 1 100 ? -13.454 -3.768 9.373 1.00 89.94 100 ILE A C 1
ATOM 746 O O . ILE A 1 100 ? -13.151 -3.643 8.186 1.00 89.94 100 ILE A O 1
ATOM 750 N N . THR A 1 101 ? -14.049 -4.863 9.845 1.00 87.88 101 THR A N 1
ATOM 751 C CA . THR A 1 101 ? -14.481 -5.936 8.943 1.00 87.88 101 THR A CA 1
ATOM 752 C C . THR A 1 101 ? -15.693 -5.494 8.114 1.00 87.88 101 THR A C 1
ATOM 754 O O . THR A 1 101 ? -16.452 -4.623 8.551 1.00 87.88 101 THR A O 1
ATOM 757 N N . PRO A 1 102 ? -15.946 -6.110 6.942 1.00 86.06 102 PRO A N 1
ATOM 758 C CA . PRO A 1 102 ? -17.142 -5.811 6.152 1.00 86.06 102 PRO A CA 1
ATOM 759 C C . PRO A 1 102 ? -18.442 -5.946 6.960 1.00 86.06 102 PRO A C 1
ATOM 761 O O . PRO A 1 102 ? -19.287 -5.056 6.929 1.00 86.06 102 PRO A O 1
ATOM 764 N N . SER A 1 103 ? -18.554 -7.000 7.777 1.00 87.19 103 SER A N 1
ATOM 765 C CA . SER A 1 103 ? -19.714 -7.219 8.648 1.00 87.19 103 SER A CA 1
ATOM 766 C C . SER A 1 103 ? -19.893 -6.107 9.687 1.00 87.19 103 SER A C 1
ATOM 768 O O . SER A 1 103 ? -21.013 -5.657 9.929 1.00 87.19 103 SER A O 1
ATOM 770 N N . ALA A 1 104 ? -18.803 -5.615 10.283 1.00 89.12 104 ALA A N 1
ATOM 771 C CA . ALA A 1 104 ? -18.856 -4.497 11.221 1.00 89.12 104 ALA A CA 1
ATOM 772 C C . ALA A 1 104 ? -19.337 -3.209 10.554 1.00 89.12 104 ALA A C 1
ATOM 774 O O . ALA A 1 104 ? -20.128 -2.460 11.127 1.00 89.12 104 ALA A O 1
ATOM 775 N N . PHE A 1 105 ? -18.879 -2.958 9.330 1.00 87.50 105 PHE A N 1
ATOM 776 C CA . PHE A 1 105 ? -19.319 -1.807 8.558 1.00 87.50 105 PHE A CA 1
ATOM 777 C C . PHE A 1 105 ? -20.817 -1.876 8.241 1.00 87.50 105 PHE A C 1
ATOM 779 O O . PHE A 1 105 ? -21.539 -0.900 8.462 1.00 87.50 105 PHE A O 1
ATOM 786 N N . ASP A 1 106 ? -21.307 -3.037 7.802 1.00 86.94 106 ASP A N 1
ATOM 787 C CA . ASP A 1 106 ? -22.736 -3.249 7.567 1.00 86.94 106 ASP A CA 1
ATOM 788 C C . ASP A 1 106 ? -23.565 -3.065 8.836 1.00 86.94 106 ASP A C 1
ATOM 790 O O . ASP A 1 106 ? -24.636 -2.453 8.786 1.00 86.94 106 ASP A O 1
ATOM 794 N N . TYR A 1 107 ? -23.055 -3.507 9.986 1.00 88.75 107 TYR A N 1
ATOM 795 C CA . TYR A 1 107 ? -23.692 -3.261 11.274 1.00 88.75 107 TYR A CA 1
ATOM 796 C C . TYR A 1 107 ? -23.812 -1.756 11.568 1.00 88.75 107 TYR A C 1
ATOM 798 O O . TYR A 1 107 ? -24.914 -1.281 11.853 1.00 88.75 107 TYR A O 1
ATOM 806 N N . LEU A 1 108 ? -22.715 -0.993 11.453 1.00 89.56 108 LEU A N 1
ATOM 807 C CA . LEU A 1 108 ? -22.700 0.461 11.686 1.00 89.56 108 LEU A CA 1
ATOM 808 C C . LEU A 1 108 ? -23.676 1.195 10.756 1.00 89.56 108 LEU A C 1
ATOM 810 O O . LEU A 1 108 ? -24.428 2.064 11.204 1.00 89.56 108 LEU A O 1
ATOM 814 N N . ARG A 1 109 ? -23.708 0.806 9.477 1.00 87.62 109 ARG A N 1
ATOM 815 C CA . ARG A 1 109 ? -24.606 1.367 8.459 1.00 87.62 109 ARG A CA 1
ATOM 816 C C . ARG A 1 109 ? -26.074 1.067 8.760 1.00 87.62 109 ARG A C 1
ATOM 818 O O . ARG A 1 109 ? -26.892 1.985 8.775 1.00 87.62 109 ARG A O 1
ATOM 825 N N . THR A 1 110 ? -26.402 -0.196 9.028 1.00 86.94 110 THR A N 1
ATOM 826 C CA . THR A 1 110 ? -27.779 -0.659 9.283 1.00 86.94 110 THR A CA 1
ATOM 827 C C . THR A 1 110 ? -28.370 0.006 10.523 1.00 86.94 110 THR A C 1
ATOM 829 O O . THR A 1 110 ? -29.524 0.432 10.516 1.00 86.94 110 THR A O 1
ATOM 832 N N . HIS A 1 111 ? -27.556 0.181 11.565 1.00 85.38 111 HIS A N 1
ATOM 833 C CA . HIS A 1 111 ? -27.972 0.812 12.818 1.00 85.38 111 HIS A CA 1
ATOM 834 C C . HIS A 1 111 ? -27.846 2.345 12.801 1.00 85.38 111 HIS A C 1
ATOM 836 O O . HIS A 1 111 ? -28.132 2.986 13.811 1.00 85.38 111 HIS A O 1
ATOM 842 N N . LYS A 1 112 ? -27.453 2.940 11.661 1.00 85.12 112 LYS A N 1
ATOM 843 C CA . LYS A 1 112 ? -27.263 4.391 11.470 1.00 85.12 112 LYS A CA 1
ATOM 844 C C . LYS A 1 112 ? -26.346 5.017 12.527 1.00 85.12 112 LYS A C 1
ATOM 846 O O . LYS A 1 112 ? -26.574 6.136 12.984 1.00 85.12 112 LYS A O 1
ATOM 851 N N . ILE A 1 113 ? -25.310 4.284 12.920 1.00 86.44 113 ILE A N 1
ATOM 852 C CA . ILE A 1 113 ? -24.340 4.729 13.915 1.00 86.44 113 ILE A CA 1
ATOM 853 C C . ILE A 1 113 ? -23.285 5.564 13.199 1.00 86.44 113 ILE A C 1
ATOM 855 O O . ILE A 1 113 ? -22.555 5.063 12.340 1.00 86.44 113 ILE A O 1
ATOM 859 N N . VAL A 1 114 ? -23.186 6.843 13.563 1.00 84.31 114 VAL A N 1
ATOM 860 C CA . VAL A 1 114 ? -22.101 7.697 13.078 1.00 84.31 114 VAL A CA 1
ATOM 861 C C . VAL A 1 114 ? -20.817 7.227 13.743 1.00 84.31 114 VAL A C 1
ATOM 863 O O . VAL A 1 114 ? -20.733 7.135 14.965 1.00 84.31 114 VAL A O 1
ATOM 866 N N . TRP A 1 115 ? -19.797 6.932 12.954 1.00 87.31 115 TRP A N 1
ATOM 867 C CA . TRP A 1 115 ? -18.504 6.535 13.484 1.00 87.31 115 TRP A CA 1
ATOM 868 C C . TRP A 1 115 ? -17.408 7.416 12.909 1.00 87.31 115 TRP A C 1
ATOM 870 O O . TRP A 1 115 ? -17.504 7.924 11.794 1.00 87.31 115 TRP A O 1
ATOM 880 N N . HIS A 1 116 ? -16.371 7.614 13.704 1.00 83.56 116 HIS A N 1
ATOM 881 C CA . HIS A 1 116 ? -15.145 8.272 13.289 1.00 83.56 116 HIS A CA 1
ATOM 882 C C . HIS A 1 116 ? -13.977 7.457 13.815 1.00 83.56 116 HIS A C 1
ATOM 884 O O . HIS A 1 116 ? -14.086 6.767 14.833 1.00 83.56 116 HIS A O 1
ATOM 890 N N . ARG A 1 117 ? -12.839 7.531 13.131 1.00 84.50 117 ARG A N 1
ATOM 891 C CA . ARG A 1 117 ? -11.603 7.090 13.763 1.00 84.50 117 ARG A CA 1
ATOM 892 C C . ARG A 1 117 ? -11.253 8.116 14.830 1.00 84.50 117 ARG A C 1
ATOM 894 O O . ARG A 1 117 ? -11.287 9.312 14.566 1.00 84.50 117 ARG A O 1
ATOM 901 N N . ASN A 1 118 ? -10.900 7.649 16.020 1.00 74.25 118 ASN A N 1
ATOM 902 C CA . ASN A 1 118 ? -10.325 8.451 17.085 1.00 74.25 118 ASN A CA 1
ATOM 903 C C . ASN A 1 118 ? -8.883 8.816 16.730 1.00 74.25 118 ASN A C 1
ATOM 905 O O . ASN A 1 118 ? -7.943 8.533 17.471 1.00 74.25 118 ASN A O 1
ATOM 909 N N . THR A 1 119 ? -8.676 9.371 15.539 1.00 61.69 119 THR A N 1
ATOM 910 C CA . THR A 1 119 ? -7.517 10.204 15.301 1.00 61.69 119 THR A CA 1
ATOM 911 C C . THR A 1 119 ? -7.715 11.346 16.267 1.00 61.69 119 THR A C 1
ATOM 913 O O . THR A 1 119 ? -8.550 12.210 16.024 1.00 61.69 119 THR A O 1
ATOM 916 N N . ALA A 1 120 ? -7.012 11.312 17.401 1.00 49.78 120 ALA A N 1
ATOM 917 C CA . ALA A 1 120 ? -6.710 12.546 18.089 1.00 49.78 120 ALA A CA 1
ATOM 918 C C . ALA A 1 120 ? -6.099 13.430 17.002 1.00 49.78 120 ALA A C 1
ATOM 920 O O . ALA A 1 120 ? -4.958 13.210 16.583 1.00 49.78 120 ALA A O 1
ATOM 921 N N . GLU A 1 121 ? -6.912 14.321 16.439 1.00 42.56 121 GLU A N 1
ATOM 922 C CA . GLU A 1 121 ? -6.440 15.416 15.625 1.00 42.56 121 GLU A CA 1
ATOM 923 C C . GLU A 1 121 ? -5.627 16.252 16.597 1.00 42.56 121 GLU A C 1
ATOM 925 O O . GLU A 1 121 ? -6.107 17.166 17.259 1.00 42.56 121 GLU A O 1
ATOM 930 N N . VAL A 1 122 ? -4.364 15.860 16.750 1.00 43.25 122 VAL A N 1
ATOM 931 C CA . VAL A 1 122 ? -3.320 16.785 17.128 1.00 43.25 122 VAL A CA 1
ATOM 932 C C . VAL A 1 122 ? -3.471 17.894 16.105 1.00 43.25 122 VAL A C 1
ATOM 934 O O . VAL A 1 122 ? -3.224 17.657 14.917 1.00 43.25 122 VAL A O 1
ATOM 937 N N . ALA A 1 123 ? -3.982 19.039 16.566 1.00 44.72 123 ALA A N 1
ATOM 938 C CA . ALA A 1 123 ? -4.166 20.234 15.763 1.00 44.72 123 ALA A CA 1
ATOM 939 C C . ALA A 1 123 ? -2.955 20.385 14.833 1.00 44.72 123 ALA A C 1
ATOM 941 O O . ALA A 1 123 ? -1.829 20.138 15.288 1.00 44.72 123 ALA A O 1
ATOM 942 N N . PRO A 1 124 ? -3.162 20.697 13.541 1.00 40.12 124 PRO A N 1
ATOM 943 C CA . PRO A 1 124 ? -2.091 20.714 12.559 1.00 40.12 124 PRO A CA 1
ATOM 944 C C . PRO A 1 124 ? -0.996 21.646 13.065 1.00 40.12 124 PRO A C 1
ATOM 946 O O . PRO A 1 124 ? -1.148 22.863 13.077 1.00 40.12 124 PRO A O 1
ATOM 949 N N . ASN A 1 125 ? 0.088 21.054 13.565 1.00 47.16 125 ASN A N 1
ATOM 950 C CA . ASN A 1 125 ? 1.217 21.817 14.051 1.00 47.16 125 ASN A CA 1
ATOM 951 C C . ASN A 1 125 ? 1.829 22.476 12.806 1.00 47.16 125 ASN A C 1
ATOM 953 O O . ASN A 1 125 ? 2.221 21.742 11.895 1.00 47.16 125 ASN A O 1
ATOM 957 N N . PRO A 1 126 ? 1.896 23.814 12.715 1.00 52.47 126 PRO A N 1
ATOM 958 C CA . PRO A 1 126 ? 2.441 24.498 11.541 1.00 52.47 126 PRO A CA 1
ATOM 959 C C . PRO A 1 126 ? 3.917 24.148 11.280 1.00 52.47 126 PRO A C 1
ATOM 961 O O . PRO A 1 126 ? 4.404 24.358 10.176 1.00 52.47 126 PRO A O 1
ATOM 964 N N . ASN A 1 127 ? 4.599 23.531 12.254 1.00 51.66 127 ASN A N 1
ATOM 965 C CA . ASN A 1 127 ? 5.954 22.991 12.122 1.00 51.66 127 ASN A CA 1
ATOM 966 C C . ASN A 1 127 ? 6.005 21.492 11.777 1.00 51.66 127 ASN A C 1
ATOM 968 O O . ASN A 1 127 ? 7.070 20.879 11.868 1.00 51.66 127 ASN A O 1
ATOM 972 N N . LYS A 1 128 ? 4.879 20.852 11.431 1.00 50.34 128 LYS A N 1
ATOM 973 C CA . LYS A 1 128 ? 4.884 19.427 11.091 1.00 50.34 128 LYS A CA 1
ATOM 974 C C . LYS A 1 128 ? 5.593 19.252 9.742 1.00 50.34 128 LYS A C 1
ATOM 976 O O . LYS A 1 128 ? 5.127 19.813 8.749 1.00 50.34 128 LYS A O 1
ATOM 981 N N . PRO A 1 129 ? 6.699 18.488 9.681 1.00 58.03 129 PRO A N 1
ATOM 982 C CA . PRO A 1 129 ? 7.380 18.235 8.420 1.00 58.03 129 PRO A CA 1
ATOM 983 C C . PRO A 1 129 ? 6.392 17.625 7.422 1.00 58.03 129 PRO A C 1
ATOM 985 O O . PRO A 1 129 ? 5.528 16.830 7.812 1.00 58.03 129 PRO A O 1
ATOM 988 N N . MET A 1 130 ? 6.503 18.026 6.150 1.00 61.16 130 MET A N 1
ATOM 989 C CA . MET A 1 130 ? 5.653 17.522 5.069 1.00 61.16 130 MET A CA 1
ATOM 990 C C . MET A 1 130 ? 5.552 15.997 5.144 1.00 61.16 130 MET A C 1
ATOM 992 O O . MET A 1 130 ? 6.539 15.305 5.398 1.00 61.16 130 MET A O 1
ATOM 996 N N . ALA A 1 131 ? 4.347 15.472 4.919 1.00 68.19 131 ALA A N 1
ATOM 997 C CA . ALA A 1 131 ? 4.126 14.038 4.820 1.00 68.19 131 ALA A CA 1
ATOM 998 C C . ALA A 1 131 ? 5.053 13.462 3.737 1.00 68.19 131 ALA A C 1
ATOM 1000 O O . ALA A 1 131 ? 4.863 13.741 2.551 1.00 68.19 131 ALA A O 1
ATOM 1001 N N . ARG A 1 132 ? 6.064 12.692 4.158 1.00 87.12 132 ARG A N 1
ATOM 1002 C CA . ARG A 1 132 ? 7.022 12.028 3.269 1.00 87.12 132 ARG A CA 1
ATOM 1003 C C . ARG A 1 132 ? 6.442 10.701 2.801 1.00 87.12 132 ARG A C 1
ATOM 1005 O O . ARG A 1 132 ? 6.009 9.892 3.622 1.00 87.12 132 ARG A O 1
ATOM 1012 N N . TRP A 1 133 ? 6.403 10.499 1.495 1.00 92.81 133 TRP A N 1
ATOM 1013 C CA . TRP A 1 133 ? 5.951 9.271 0.848 1.00 92.81 133 TRP A CA 1
ATOM 1014 C C . TRP A 1 133 ? 7.140 8.614 0.175 1.00 92.81 133 TRP A C 1
ATOM 1016 O O . TRP A 1 133 ? 8.020 9.306 -0.331 1.00 92.81 133 TRP A O 1
ATOM 1026 N N . LYS A 1 134 ? 7.181 7.283 0.184 1.00 95.06 134 LYS A N 1
ATOM 1027 C CA . LYS A 1 134 ? 8.304 6.541 -0.390 1.00 95.06 134 LYS A CA 1
ATOM 1028 C C . LYS A 1 134 ? 7.826 5.492 -1.384 1.00 95.06 134 LYS A C 1
ATOM 1030 O O . LYS A 1 134 ? 6.875 4.764 -1.104 1.00 95.06 134 LYS A O 1
ATOM 1035 N N . ALA A 1 135 ? 8.491 5.401 -2.527 1.00 96.75 135 ALA A N 1
ATOM 1036 C CA . ALA A 1 135 ? 8.339 4.321 -3.489 1.00 96.75 135 ALA A CA 1
ATOM 1037 C C . ALA A 1 135 ? 9.538 3.364 -3.383 1.00 96.75 135 ALA A C 1
ATOM 1039 O O . ALA A 1 135 ? 10.683 3.782 -3.510 1.00 96.75 135 ALA A O 1
ATOM 1040 N N . LEU A 1 136 ? 9.286 2.080 -3.146 1.00 98.19 136 LEU A N 1
ATOM 1041 C CA . LEU A 1 136 ? 10.300 1.028 -3.184 1.00 98.19 136 LEU A CA 1
ATOM 1042 C C . LEU A 1 136 ? 10.112 0.224 -4.468 1.00 98.19 136 LEU A C 1
ATOM 1044 O O . LEU A 1 136 ? 9.026 -0.299 -4.726 1.00 98.19 136 LEU A O 1
ATOM 1048 N N . ILE A 1 137 ? 11.154 0.133 -5.281 1.00 98.25 137 ILE A N 1
ATOM 1049 C CA . ILE A 1 137 ? 11.097 -0.492 -6.599 1.00 98.25 137 ILE A CA 1
ATOM 1050 C C . ILE A 1 137 ? 11.905 -1.785 -6.543 1.00 98.25 137 ILE A C 1
ATOM 1052 O O . ILE A 1 137 ? 13.129 -1.744 -6.499 1.00 98.25 137 ILE A O 1
ATOM 1056 N N . VAL A 1 138 ? 11.210 -2.925 -6.536 1.00 98.06 138 VAL A N 1
ATOM 1057 C CA . VAL A 1 138 ? 11.822 -4.262 -6.641 1.00 98.06 138 VAL A CA 1
ATOM 1058 C C . VAL A 1 138 ? 11.786 -4.732 -8.093 1.00 98.06 138 VAL A C 1
ATOM 1060 O O . VAL A 1 138 ? 12.790 -5.179 -8.634 1.00 98.06 138 VAL A O 1
ATOM 1063 N N . THR A 1 139 ? 10.636 -4.575 -8.755 1.00 97.44 139 THR A N 1
ATOM 1064 C CA . THR A 1 139 ? 10.496 -4.812 -10.196 1.00 97.44 139 THR A CA 1
ATOM 1065 C C . THR A 1 139 ? 10.475 -3.465 -10.918 1.00 97.44 139 THR A C 1
ATOM 1067 O O . THR A 1 139 ? 9.465 -2.756 -10.908 1.00 97.44 139 THR A O 1
ATOM 1070 N N . ALA A 1 140 ? 11.590 -3.110 -11.557 1.00 96.31 140 ALA A N 1
ATOM 1071 C CA . ALA A 1 140 ? 11.704 -1.891 -12.349 1.00 96.31 140 ALA A CA 1
ATOM 1072 C C . ALA A 1 140 ? 11.198 -2.117 -13.782 1.00 96.31 140 ALA A C 1
ATOM 1074 O O . ALA A 1 140 ? 11.705 -2.962 -14.516 1.00 96.31 140 ALA A O 1
ATOM 1075 N N . THR A 1 141 ? 10.215 -1.322 -14.198 1.00 97.06 141 THR A N 1
ATOM 1076 C CA . THR A 1 141 ? 9.814 -1.189 -15.605 1.00 97.06 141 THR A CA 1
ATOM 1077 C C . THR A 1 141 ? 9.947 0.277 -16.021 1.00 97.06 141 THR A C 1
ATOM 1079 O O . THR A 1 141 ? 9.883 1.152 -15.150 1.00 97.06 141 THR A O 1
ATOM 1082 N N . PRO A 1 142 ? 10.075 0.594 -17.324 1.00 97.50 142 PRO A N 1
ATOM 1083 C CA . PRO A 1 142 ? 10.125 1.986 -17.778 1.00 97.50 142 PRO A CA 1
ATOM 1084 C C . PRO A 1 142 ? 8.932 2.813 -17.279 1.00 97.50 142 PRO A C 1
ATOM 1086 O O . PRO A 1 142 ? 9.088 3.956 -16.864 1.00 97.50 142 PRO A O 1
ATOM 1089 N N . SER A 1 143 ? 7.741 2.207 -17.240 1.00 97.56 143 SER A N 1
ATOM 1090 C CA . SER A 1 143 ? 6.527 2.856 -16.742 1.00 97.56 143 SER A CA 1
ATOM 1091 C C . SER A 1 143 ? 6.549 3.120 -15.234 1.00 97.56 143 SER A C 1
ATOM 1093 O O . SER A 1 143 ? 6.003 4.135 -14.807 1.00 97.56 143 SER A O 1
ATOM 1095 N N . VAL A 1 144 ? 7.173 2.249 -14.429 1.00 97.56 144 VAL A N 1
ATOM 1096 C CA . VAL A 1 144 ? 7.355 2.479 -12.984 1.00 97.56 144 VAL A CA 1
ATOM 1097 C C . VAL A 1 144 ? 8.304 3.640 -12.744 1.00 97.56 144 VAL A C 1
ATOM 1099 O O . VAL A 1 144 ? 7.944 4.558 -12.014 1.00 97.56 144 VAL A O 1
ATOM 1102 N N . LEU A 1 145 ? 9.481 3.615 -13.375 1.00 96.94 145 LEU A N 1
ATOM 1103 C CA . LEU A 1 145 ? 10.494 4.659 -13.207 1.00 96.94 145 LEU A CA 1
ATOM 1104 C C . LEU A 1 145 ? 9.918 6.024 -13.586 1.00 96.94 145 LEU A C 1
ATOM 1106 O O . LEU A 1 145 ? 9.915 6.939 -12.770 1.00 96.94 145 LEU A O 1
ATOM 1110 N N . GLN A 1 146 ? 9.274 6.108 -14.752 1.00 96.00 146 GLN A N 1
ATOM 1111 C CA . GLN A 1 146 ? 8.625 7.335 -15.201 1.00 96.00 146 GLN A CA 1
ATOM 1112 C C . GLN A 1 146 ? 7.518 7.803 -14.239 1.00 96.00 146 GLN A C 1
ATOM 1114 O O . GLN A 1 146 ? 7.395 8.997 -13.974 1.00 96.00 146 GLN A O 1
ATOM 1119 N N . ALA A 1 147 ? 6.690 6.893 -13.709 1.00 95.44 147 ALA A N 1
ATOM 1120 C CA . ALA A 1 147 ? 5.608 7.244 -12.782 1.00 95.44 147 ALA A CA 1
ATOM 1121 C C . ALA A 1 147 ? 6.134 7.783 -11.449 1.00 95.44 147 ALA A C 1
ATOM 1123 O O . ALA A 1 147 ? 5.547 8.709 -10.886 1.00 95.44 147 ALA A O 1
ATOM 1124 N N . VAL A 1 148 ? 7.233 7.214 -10.962 1.00 94.56 148 VAL A N 1
ATOM 1125 C CA . VAL A 1 148 ? 7.875 7.605 -9.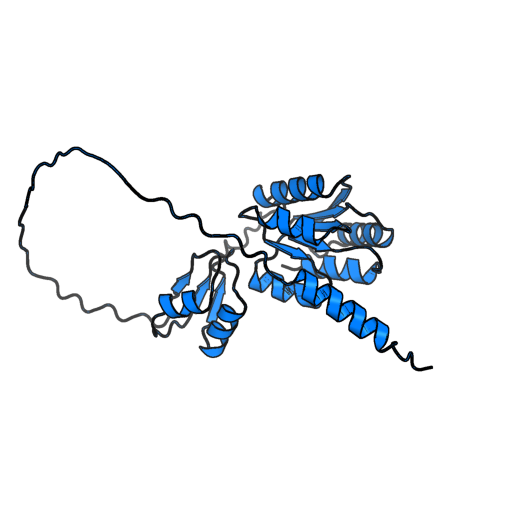710 1.00 94.56 148 VAL A CA 1
ATOM 1126 C C . VAL A 1 148 ? 8.637 8.920 -9.868 1.00 94.56 148 VAL A C 1
ATOM 1128 O O . VAL A 1 148 ? 8.387 9.836 -9.092 1.00 94.56 148 VAL A O 1
ATOM 1131 N N . GLU A 1 149 ? 9.450 9.079 -10.916 1.00 93.69 149 GLU A N 1
ATOM 1132 C CA . GLU A 1 149 ? 10.112 10.352 -11.255 1.00 93.69 149 GLU A CA 1
ATOM 1133 C C . GLU A 1 149 ? 9.089 11.481 -11.451 1.00 93.69 149 GLU A C 1
ATOM 1135 O O . GLU A 1 149 ? 9.276 12.621 -11.014 1.00 93.69 149 GLU A O 1
ATOM 1140 N N . HIS A 1 150 ? 7.947 11.166 -12.069 1.00 92.19 150 HIS A N 1
ATOM 1141 C CA . HIS A 1 150 ? 6.845 12.112 -12.186 1.00 92.19 150 HIS A CA 1
ATOM 1142 C C . HIS A 1 150 ? 6.255 12.481 -10.819 1.00 92.19 150 HIS A C 1
ATOM 1144 O O . HIS A 1 150 ? 5.948 13.646 -10.593 1.00 92.19 150 HIS A O 1
ATOM 1150 N N . ALA A 1 151 ? 6.096 11.525 -9.900 1.00 90.75 151 ALA A N 1
ATOM 1151 C CA . ALA A 1 151 ? 5.599 11.795 -8.550 1.00 90.75 151 ALA A CA 1
ATOM 1152 C C . ALA A 1 151 ? 6.592 12.595 -7.686 1.00 90.75 151 ALA A C 1
ATOM 1154 O O . ALA A 1 151 ? 6.162 13.347 -6.814 1.00 90.75 151 ALA A O 1
ATOM 1155 N N . GLU A 1 152 ? 7.897 12.453 -7.927 1.00 89.69 152 GLU A N 1
ATOM 1156 C CA . GLU A 1 152 ? 8.945 13.243 -7.269 1.00 89.69 152 GLU A CA 1
ATOM 1157 C C . GLU A 1 152 ? 9.010 14.679 -7.794 1.00 89.69 152 GLU A C 1
ATOM 1159 O O . GLU A 1 152 ? 9.101 15.623 -7.010 1.00 89.69 152 GLU A O 1
ATOM 1164 N N . SER A 1 153 ? 8.939 14.848 -9.118 1.00 85.50 153 SER A N 1
ATOM 1165 C CA . SER A 1 153 ? 9.013 16.159 -9.778 1.00 85.50 153 SER A CA 1
ATOM 1166 C C . SER A 1 153 ? 7.728 16.973 -9.642 1.00 85.50 153 SER A C 1
ATOM 1168 O O . SER A 1 153 ? 7.773 18.195 -9.497 1.00 85.50 153 SER A O 1
ATOM 1170 N N . GLN A 1 154 ? 6.567 16.317 -9.678 1.00 74.44 154 GLN A N 1
ATOM 1171 C CA . GLN A 1 154 ? 5.279 16.955 -9.445 1.00 74.44 154 GLN A CA 1
ATOM 1172 C C . GLN A 1 154 ? 4.933 16.811 -7.973 1.00 74.44 154 GLN A C 1
ATOM 1174 O O . GLN A 1 154 ? 4.326 15.831 -7.542 1.00 74.44 154 GLN A O 1
ATOM 1179 N N . THR A 1 155 ? 5.291 17.827 -7.194 1.00 61.16 155 THR A N 1
ATOM 1180 C CA . THR A 1 155 ? 4.870 17.958 -5.805 1.00 61.16 155 THR A CA 1
ATOM 1181 C C . THR A 1 155 ? 3.340 18.011 -5.773 1.00 61.16 155 THR A C 1
ATOM 1183 O O . THR A 1 155 ? 2.734 19.074 -5.879 1.00 61.16 155 THR A O 1
ATOM 1186 N N . PHE A 1 156 ? 2.674 16.866 -5.598 1.00 57.31 156 PHE A N 1
ATOM 1187 C CA . PHE A 1 156 ? 1.234 16.774 -5.315 1.00 57.31 156 PHE A CA 1
ATOM 1188 C C . PHE A 1 156 ? 0.923 17.307 -3.897 1.00 57.31 156 PHE A C 1
ATOM 1190 O O . PHE A 1 156 ? 0.204 16.676 -3.126 1.00 57.31 156 PHE A O 1
ATOM 1197 N N . GLY A 1 157 ? 1.550 18.417 -3.492 1.00 55.00 157 GLY A N 1
ATOM 1198 C CA . GLY A 1 157 ? 1.587 18.910 -2.116 1.00 55.00 157 GLY A CA 1
ATOM 1199 C C . GLY A 1 157 ? 2.375 18.020 -1.146 1.00 55.00 157 GLY A C 1
ATOM 1200 O O . GLY A 1 157 ? 2.259 18.208 0.063 1.00 55.00 157 GLY A O 1
ATOM 1201 N N . LYS A 1 158 ? 3.148 17.037 -1.636 1.00 67.81 158 LYS A N 1
ATOM 1202 C CA . LYS A 1 158 ? 3.849 16.030 -0.819 1.00 67.81 158 LYS A CA 1
ATOM 1203 C C . LYS A 1 158 ? 5.227 15.694 -1.381 1.00 67.81 158 LYS A C 1
ATOM 1205 O O . LYS A 1 158 ? 5.438 15.805 -2.584 1.00 67.81 158 LYS A O 1
ATOM 1210 N N . GLN A 1 159 ? 6.138 15.274 -0.507 1.00 83.69 159 GLN A N 1
ATOM 1211 C CA . GLN A 1 159 ? 7.488 14.857 -0.885 1.00 83.69 159 GLN A CA 1
ATOM 1212 C C . GLN A 1 159 ? 7.500 13.349 -1.120 1.00 83.69 159 GLN A C 1
ATOM 1214 O O . GLN A 1 159 ? 7.418 12.579 -0.160 1.00 83.69 159 GLN A O 1
ATOM 1219 N N . TRP A 1 160 ? 7.568 12.948 -2.388 1.00 91.19 160 TRP A N 1
ATOM 1220 C CA . TRP A 1 160 ? 7.899 11.580 -2.769 1.00 91.19 160 TRP A CA 1
ATOM 1221 C C . TRP A 1 160 ? 9.416 11.415 -2.837 1.00 91.19 160 TRP A C 1
ATOM 1223 O O . TRP A 1 160 ? 10.130 12.346 -3.205 1.00 91.19 160 TRP A O 1
ATOM 1233 N N . SER A 1 161 ? 9.892 10.233 -2.471 1.00 92.88 161 SER A N 1
ATOM 1234 C CA . SER A 1 161 ? 11.233 9.756 -2.792 1.00 92.88 161 SER A CA 1
ATOM 1235 C C . SER A 1 161 ? 11.174 8.299 -3.221 1.00 92.88 161 SER A C 1
ATOM 1237 O O . SER A 1 161 ? 10.228 7.585 -2.861 1.00 92.88 161 SER A O 1
ATOM 1239 N N . HIS A 1 162 ? 12.183 7.833 -3.947 1.00 95.06 162 HIS A N 1
ATOM 1240 C CA . HIS A 1 162 ? 12.267 6.438 -4.341 1.00 95.06 162 HIS A CA 1
ATOM 1241 C C . HIS A 1 162 ? 13.593 5.767 -4.027 1.00 95.06 162 HIS A C 1
ATOM 1243 O O . HIS A 1 162 ? 14.622 6.405 -3.824 1.00 95.06 162 HIS A O 1
ATOM 1249 N N . GLU A 1 163 ? 13.531 4.442 -3.950 1.00 96.62 163 GLU A N 1
ATOM 1250 C CA . GLU A 1 163 ? 14.677 3.575 -3.725 1.00 96.62 163 GLU A CA 1
ATOM 1251 C C . GLU A 1 163 ? 14.512 2.295 -4.547 1.00 96.62 163 GLU A C 1
ATOM 1253 O O . GLU A 1 163 ? 13.440 1.680 -4.555 1.00 96.62 163 GLU A O 1
ATOM 1258 N N . LEU A 1 164 ? 15.577 1.903 -5.242 1.00 97.50 164 LEU A N 1
ATOM 1259 C CA . LEU A 1 164 ? 15.681 0.629 -5.947 1.00 97.50 164 LEU A CA 1
ATOM 1260 C C . LEU A 1 164 ? 16.205 -0.428 -4.978 1.00 97.50 164 LEU A C 1
ATOM 1262 O O . LEU A 1 164 ? 17.209 -0.202 -4.308 1.00 97.50 164 LEU A O 1
ATOM 1266 N N . LEU A 1 165 ? 15.532 -1.573 -4.915 1.00 97.50 165 LEU A N 1
ATOM 1267 C CA . LEU A 1 165 ? 15.869 -2.673 -4.016 1.00 97.50 165 LEU A CA 1
ATOM 1268 C C . LEU A 1 165 ? 16.072 -3.962 -4.807 1.00 97.50 165 LEU A C 1
ATOM 1270 O O . LEU A 1 165 ? 15.418 -4.186 -5.824 1.00 97.50 165 LEU A O 1
ATOM 1274 N N . GLY A 1 166 ? 16.962 -4.825 -4.322 1.00 94.56 166 GLY A N 1
ATOM 1275 C CA . GLY A 1 166 ? 17.313 -6.070 -4.998 1.00 94.56 166 GLY A CA 1
ATOM 1276 C C . GLY A 1 166 ? 16.331 -7.209 -4.734 1.00 94.56 166 GLY A C 1
ATOM 1277 O O . GLY A 1 166 ? 16.308 -8.185 -5.482 1.00 94.56 166 GLY A O 1
ATOM 1278 N N . SER A 1 167 ? 15.517 -7.123 -3.674 1.00 96.44 167 SER A N 1
ATOM 1279 C CA . SER A 1 167 ? 14.618 -8.217 -3.295 1.00 96.44 167 SER A CA 1
ATOM 1280 C C . SER A 1 167 ? 13.335 -7.782 -2.584 1.00 96.44 167 SER A C 1
ATOM 1282 O O . SER A 1 167 ? 13.214 -6.689 -2.027 1.00 96.44 167 SER A O 1
ATOM 1284 N N . ALA A 1 168 ? 12.364 -8.700 -2.555 1.00 96.62 168 ALA A N 1
ATOM 1285 C CA . ALA A 1 168 ? 11.133 -8.541 -1.786 1.00 96.62 168 ALA A CA 1
ATOM 1286 C C . ALA A 1 168 ? 11.398 -8.424 -0.273 1.00 96.62 168 ALA A C 1
ATOM 1288 O O . ALA A 1 168 ? 10.712 -7.663 0.407 1.00 96.62 168 ALA A O 1
ATOM 1289 N N . ASP A 1 169 ? 12.396 -9.139 0.252 1.00 97.06 169 ASP A N 1
ATOM 1290 C CA . ASP A 1 169 ? 12.731 -9.112 1.680 1.00 97.06 169 ASP A CA 1
ATOM 1291 C C . ASP A 1 169 ? 13.361 -7.784 2.103 1.00 97.06 169 ASP A C 1
ATOM 1293 O O . ASP A 1 169 ? 12.986 -7.228 3.137 1.00 97.06 169 ASP A O 1
ATOM 1297 N N . GLU A 1 170 ? 14.232 -7.210 1.270 1.00 97.62 170 GLU A N 1
ATOM 1298 C CA . GLU A 1 170 ? 14.727 -5.842 1.461 1.00 97.62 170 GLU A CA 1
ATOM 1299 C C . GLU A 1 170 ? 13.582 -4.827 1.467 1.00 97.62 170 GLU A C 1
ATOM 1301 O O . GLU A 1 170 ? 13.537 -3.955 2.337 1.00 97.62 170 GLU A O 1
ATOM 1306 N N . ALA A 1 171 ? 12.611 -4.971 0.557 1.00 97.50 171 ALA A N 1
ATOM 1307 C CA . ALA A 1 171 ? 11.447 -4.092 0.506 1.00 97.50 171 ALA A CA 1
ATOM 1308 C C . ALA A 1 171 ? 10.575 -4.194 1.759 1.00 97.50 171 ALA A C 1
ATOM 1310 O O . ALA A 1 171 ? 10.178 -3.166 2.306 1.00 97.50 171 ALA A O 1
ATOM 1311 N N . ILE A 1 172 ? 10.311 -5.407 2.256 1.00 97.94 172 ILE A N 1
ATOM 1312 C CA . ILE A 1 172 ? 9.554 -5.617 3.499 1.00 97.94 172 ILE A CA 1
ATOM 1313 C C . ILE A 1 172 ? 10.289 -4.982 4.681 1.00 97.94 172 ILE A C 1
ATOM 1315 O O . ILE A 1 172 ? 9.668 -4.267 5.473 1.00 97.94 172 ILE A O 1
ATOM 1319 N N . ASN A 1 173 ? 11.598 -5.220 4.794 1.00 97.69 173 ASN A N 1
ATOM 1320 C CA . ASN A 1 173 ? 12.414 -4.699 5.886 1.00 97.69 173 ASN A CA 1
ATOM 1321 C C . ASN A 1 173 ? 12.464 -3.170 5.850 1.00 97.69 173 ASN A C 1
ATOM 1323 O O . ASN A 1 173 ? 12.130 -2.537 6.850 1.00 97.69 173 ASN A O 1
ATOM 1327 N N . SER A 1 174 ? 12.794 -2.576 4.700 1.00 96.94 174 SER A N 1
ATOM 1328 C CA . SER A 1 174 ? 12.839 -1.121 4.507 1.00 96.94 174 SER A CA 1
ATOM 1329 C C . SER A 1 174 ? 11.477 -0.483 4.796 1.00 96.94 174 SER A C 1
ATOM 1331 O O . SER A 1 174 ? 11.390 0.455 5.596 1.00 96.94 174 SER A O 1
ATOM 1333 N N . ALA A 1 175 ? 10.393 -1.053 4.253 1.00 97.12 175 ALA A N 1
ATOM 1334 C CA . ALA A 1 175 ? 9.047 -0.532 4.456 1.00 97.12 175 ALA A CA 1
ATOM 1335 C C . ALA A 1 175 ? 8.614 -0.574 5.925 1.00 97.12 175 ALA A C 1
ATOM 1337 O O . ALA A 1 175 ? 8.167 0.428 6.487 1.00 97.12 175 ALA A O 1
ATOM 1338 N N . THR A 1 176 ? 8.789 -1.730 6.564 1.00 96.69 176 THR A N 1
ATOM 1339 C CA . THR A 1 176 ? 8.419 -1.938 7.967 1.00 96.69 176 THR A CA 1
ATOM 1340 C C . THR A 1 176 ? 9.224 -1.022 8.883 1.00 96.69 176 THR A C 1
ATOM 1342 O O . THR A 1 176 ? 8.665 -0.417 9.794 1.00 96.69 176 THR A O 1
ATOM 1345 N N . SER A 1 177 ? 10.526 -0.866 8.625 1.00 95.44 177 SER A N 1
ATOM 1346 C CA . SER A 1 177 ? 11.410 0.003 9.405 1.00 95.44 177 SER A CA 1
ATOM 1347 C C . SER A 1 177 ? 10.986 1.472 9.322 1.00 95.44 177 SER A C 1
ATOM 1349 O O . SER A 1 177 ? 10.795 2.117 10.355 1.00 95.44 177 SER A O 1
ATOM 1351 N N . ALA A 1 178 ? 10.760 1.979 8.107 1.00 94.31 178 ALA A N 1
ATOM 1352 C CA . ALA A 1 178 ? 10.374 3.368 7.876 1.00 94.31 178 ALA A CA 1
ATOM 1353 C C . ALA A 1 178 ? 8.993 3.700 8.469 1.00 94.31 178 ALA A C 1
ATOM 1355 O O . ALA A 1 178 ? 8.824 4.740 9.112 1.00 94.31 178 ALA A O 1
ATOM 1356 N N . ILE A 1 179 ? 8.018 2.793 8.330 1.00 94.38 179 ILE A N 1
ATOM 1357 C CA . ILE A 1 179 ? 6.691 2.937 8.951 1.00 94.38 179 ILE A CA 1
ATOM 1358 C C . ILE A 1 179 ? 6.805 2.894 10.478 1.00 94.38 179 ILE A C 1
ATOM 1360 O O . ILE A 1 179 ? 6.221 3.731 11.169 1.00 94.38 179 ILE A O 1
ATOM 1364 N N . ASN A 1 180 ? 7.578 1.954 11.030 1.00 91.75 180 ASN A N 1
ATOM 1365 C CA . ASN A 1 180 ? 7.726 1.814 12.477 1.00 91.75 180 ASN A CA 1
ATOM 1366 C C . ASN A 1 180 ? 8.382 3.033 13.123 1.00 91.75 180 ASN A C 1
ATOM 1368 O O . ASN A 1 180 ? 7.984 3.395 14.232 1.00 91.75 180 ASN A O 1
ATOM 1372 N N . ARG A 1 181 ? 9.339 3.669 12.440 1.00 90.75 181 ARG A N 1
ATOM 1373 C CA . ARG A 1 181 ? 9.998 4.902 12.893 1.00 90.75 181 ARG A CA 1
ATOM 1374 C C . ARG A 1 181 ? 9.181 6.171 12.634 1.00 90.75 181 ARG A C 1
ATOM 1376 O O . ARG A 1 181 ? 9.556 7.231 13.121 1.00 90.75 181 ARG A O 1
ATOM 1383 N N . GLY A 1 182 ? 8.064 6.082 11.906 1.00 87.94 182 GLY A N 1
ATOM 1384 C CA . GLY A 1 182 ? 7.253 7.248 11.545 1.00 87.94 182 GLY A CA 1
ATOM 1385 C C . GLY A 1 182 ? 7.964 8.204 10.581 1.00 87.94 182 GLY A C 1
ATOM 1386 O O . GLY A 1 182 ? 7.644 9.389 10.544 1.00 87.94 182 GLY A O 1
ATOM 1387 N N . GLU A 1 183 ? 8.936 7.703 9.814 1.00 88.31 183 GLU A N 1
ATOM 1388 C CA . GLU A 1 183 ? 9.708 8.496 8.844 1.00 88.31 183 GLU A CA 1
ATOM 1389 C C . GLU A 1 183 ? 8.852 8.926 7.652 1.00 88.31 183 GLU A C 1
ATOM 1391 O O . GLU A 1 183 ? 9.084 9.977 7.049 1.00 88.31 183 GLU A O 1
ATOM 1396 N N . VAL A 1 184 ? 7.854 8.101 7.335 1.00 92.19 184 VAL A N 1
ATOM 1397 C CA . VAL A 1 184 ? 6.984 8.219 6.170 1.00 92.19 184 VAL A CA 1
ATOM 1398 C C . VAL A 1 184 ? 5.517 8.119 6.573 1.00 92.19 184 VAL A C 1
ATOM 1400 O O . VAL A 1 184 ? 5.157 7.461 7.548 1.00 92.19 184 VAL A O 1
ATOM 1403 N N . SER A 1 185 ? 4.656 8.773 5.799 1.00 90.31 185 SER A N 1
ATOM 1404 C CA . SER A 1 185 ? 3.197 8.683 5.937 1.00 90.31 185 SER A CA 1
ATOM 1405 C C . SER A 1 185 ? 2.611 7.481 5.199 1.00 90.31 185 SER A C 1
ATOM 1407 O O . SER A 1 185 ? 1.566 6.973 5.593 1.00 90.31 185 SER A O 1
ATOM 1409 N N . GLY A 1 186 ? 3.291 7.013 4.154 1.00 94.12 186 GLY A N 1
ATOM 1410 C CA . GLY A 1 186 ? 2.905 5.823 3.414 1.00 94.12 186 GLY A CA 1
ATOM 1411 C C . GLY A 1 186 ? 3.989 5.386 2.438 1.00 94.12 186 GLY A C 1
ATOM 1412 O O . GLY A 1 186 ? 4.852 6.178 2.045 1.00 94.12 186 GLY A O 1
ATOM 1413 N N . ILE A 1 187 ? 3.948 4.108 2.070 1.00 97.25 187 ILE A N 1
ATOM 1414 C CA . ILE A 1 187 ? 4.922 3.486 1.171 1.00 97.25 187 ILE A CA 1
ATOM 1415 C C . ILE A 1 187 ? 4.200 2.760 0.043 1.00 97.25 187 ILE A C 1
ATOM 1417 O O . ILE A 1 187 ? 3.222 2.054 0.284 1.00 97.25 187 ILE A O 1
ATOM 1421 N N . THR A 1 188 ? 4.694 2.916 -1.182 1.00 97.75 188 THR A N 1
ATOM 1422 C CA . THR A 1 188 ? 4.297 2.091 -2.330 1.00 97.75 188 THR A CA 1
ATOM 1423 C C . THR A 1 188 ? 5.434 1.149 -2.693 1.00 97.75 188 THR A C 1
ATOM 1425 O O . THR A 1 188 ? 6.567 1.597 -2.808 1.00 97.75 188 THR A O 1
ATOM 1428 N N . VAL A 1 189 ? 5.153 -0.136 -2.890 1.00 98.50 189 VAL A N 1
ATOM 1429 C CA . VAL A 1 189 ? 6.136 -1.126 -3.348 1.00 98.50 189 VAL A CA 1
ATOM 1430 C C . VAL A 1 189 ? 5.734 -1.634 -4.726 1.00 98.50 189 VAL A C 1
ATOM 1432 O O . VAL A 1 189 ? 4.612 -2.109 -4.898 1.00 98.50 189 VAL A O 1
ATOM 1435 N N . PHE A 1 190 ? 6.645 -1.566 -5.694 1.00 98.44 190 PHE A N 1
ATOM 1436 C CA . PHE A 1 190 ? 6.465 -2.138 -7.028 1.00 98.44 190 PHE A CA 1
ATOM 1437 C C . PHE A 1 190 ? 7.196 -3.476 -7.121 1.00 98.44 190 PHE A C 1
ATOM 1439 O O . PHE A 1 190 ? 8.426 -3.511 -7.111 1.00 98.44 190 PHE A O 1
ATOM 1446 N N . ALA A 1 191 ? 6.445 -4.577 -7.183 1.00 97.94 191 ALA A N 1
ATOM 1447 C CA . ALA A 1 191 ? 6.992 -5.933 -7.212 1.00 97.94 191 ALA A CA 1
ATOM 1448 C C . ALA A 1 191 ? 6.013 -6.926 -7.857 1.00 97.94 191 ALA A C 1
ATOM 1450 O O . ALA A 1 191 ? 4.800 -6.810 -7.672 1.00 97.94 191 ALA A O 1
ATOM 1451 N N . ASP A 1 192 ? 6.525 -7.949 -8.546 1.00 96.00 192 ASP A N 1
ATOM 1452 C CA . ASP A 1 192 ? 5.682 -9.003 -9.138 1.00 96.00 192 ASP A CA 1
ATOM 1453 C C . ASP A 1 192 ? 5.043 -9.919 -8.074 1.00 96.00 192 ASP A C 1
ATOM 1455 O O . ASP A 1 192 ? 3.892 -10.349 -8.207 1.00 96.00 192 ASP A O 1
ATOM 1459 N N . HIS A 1 193 ? 5.752 -10.162 -6.966 1.00 94.50 193 HIS A N 1
ATOM 1460 C CA . HIS A 1 193 ? 5.304 -10.998 -5.844 1.00 94.50 193 HIS A CA 1
ATOM 1461 C C . HIS A 1 193 ? 4.545 -10.195 -4.775 1.00 94.50 193 HIS A C 1
ATOM 1463 O O . HIS A 1 193 ? 4.891 -10.211 -3.590 1.00 94.50 193 HIS A O 1
ATOM 1469 N N . ALA A 1 194 ? 3.509 -9.468 -5.196 1.00 96.81 194 ALA A N 1
ATOM 1470 C CA . ALA A 1 194 ? 2.811 -8.506 -4.346 1.00 96.81 194 ALA A CA 1
ATOM 1471 C C . ALA A 1 194 ? 2.185 -9.124 -3.078 1.00 96.81 194 ALA A C 1
ATOM 1473 O O . ALA A 1 194 ? 2.303 -8.561 -1.989 1.00 96.81 194 ALA A O 1
ATOM 1474 N N . GLU A 1 195 ? 1.561 -10.298 -3.183 1.00 97.19 195 GLU A N 1
ATOM 1475 C CA . GLU A 1 195 ? 0.905 -10.979 -2.059 1.00 97.19 195 GLU A CA 1
ATOM 1476 C C . GLU A 1 195 ? 1.905 -11.399 -0.994 1.00 97.19 195 GLU A C 1
ATOM 1478 O O . GLU A 1 195 ? 1.632 -11.239 0.191 1.00 97.19 195 GLU A O 1
ATOM 1483 N N . LEU A 1 196 ? 3.077 -11.899 -1.397 1.00 96.62 196 LEU A N 1
ATOM 1484 C CA . LEU A 1 196 ? 4.112 -12.321 -0.457 1.00 96.62 196 LEU A CA 1
ATOM 1485 C C . LEU A 1 196 ? 4.566 -11.142 0.407 1.00 96.62 196 LEU A C 1
ATOM 1487 O O . LEU A 1 196 ? 4.658 -11.275 1.631 1.00 96.62 196 LEU A O 1
ATOM 1491 N N . ILE A 1 197 ? 4.796 -9.986 -0.222 1.00 97.88 197 ILE A N 1
ATOM 1492 C CA . ILE A 1 197 ? 5.191 -8.754 0.468 1.00 97.88 197 ILE A CA 1
ATOM 1493 C C . ILE A 1 197 ? 4.097 -8.319 1.437 1.00 97.88 197 ILE A C 1
ATOM 1495 O O . ILE A 1 197 ? 4.381 -8.087 2.609 1.00 97.88 197 ILE A O 1
ATOM 1499 N N . VAL A 1 198 ? 2.843 -8.269 0.984 1.00 97.88 198 VAL A N 1
ATOM 1500 C CA . VAL A 1 198 ? 1.705 -7.872 1.823 1.00 97.88 198 VAL A CA 1
ATOM 1501 C C . VAL A 1 198 ? 1.526 -8.814 3.013 1.00 97.88 198 VAL A C 1
ATOM 1503 O O . VAL A 1 198 ? 1.428 -8.353 4.151 1.00 97.88 198 VAL A O 1
ATOM 1506 N N . CYS A 1 199 ? 1.530 -10.128 2.783 1.00 97.12 199 CYS A N 1
ATOM 1507 C CA . CYS A 1 199 ? 1.375 -11.131 3.834 1.00 97.12 199 CYS A CA 1
ATOM 1508 C C . CYS A 1 199 ? 2.487 -11.045 4.885 1.00 97.12 199 CYS A C 1
ATOM 1510 O O . CYS A 1 199 ? 2.212 -11.174 6.078 1.00 97.12 199 CYS A O 1
ATOM 1512 N N . ARG A 1 200 ? 3.740 -10.825 4.466 1.00 97.62 200 ARG A N 1
ATOM 1513 C CA . ARG A 1 200 ? 4.869 -10.681 5.395 1.00 97.62 200 ARG A CA 1
ATOM 1514 C C . ARG A 1 200 ? 4.836 -9.347 6.132 1.00 97.62 200 ARG A C 1
ATOM 1516 O O . ARG A 1 200 ? 4.999 -9.337 7.348 1.00 97.62 200 ARG A O 1
ATOM 1523 N N . ALA A 1 201 ? 4.576 -8.247 5.433 1.00 97.25 201 ALA A N 1
ATOM 1524 C CA . ALA A 1 201 ? 4.556 -6.915 6.026 1.00 97.25 201 ALA A CA 1
ATOM 1525 C C . ALA A 1 201 ? 3.434 -6.759 7.069 1.00 97.25 201 ALA A C 1
ATOM 1527 O O . ALA A 1 201 ? 3.670 -6.208 8.142 1.00 97.25 201 ALA A O 1
ATOM 1528 N N . ASN A 1 202 ? 2.256 -7.350 6.827 1.00 96.75 202 ASN A N 1
ATOM 1529 C CA . ASN A 1 202 ? 1.126 -7.359 7.770 1.00 96.75 202 ASN A CA 1
ATOM 1530 C C . ASN A 1 202 ? 1.399 -8.104 9.092 1.00 96.75 202 ASN A C 1
ATOM 1532 O O . ASN A 1 202 ? 0.597 -8.008 10.024 1.00 96.75 202 ASN A O 1
ATOM 1536 N N . ARG A 1 203 ? 2.524 -8.826 9.218 1.00 95.38 203 ARG A N 1
ATOM 1537 C CA . ARG A 1 203 ? 2.964 -9.380 10.511 1.00 95.38 203 ARG A CA 1
ATOM 1538 C C . ARG A 1 203 ? 3.407 -8.289 11.483 1.00 95.38 203 ARG A C 1
ATOM 1540 O O . ARG A 1 203 ? 3.387 -8.513 12.689 1.00 95.38 203 ARG A O 1
ATOM 1547 N N . SER A 1 204 ? 3.801 -7.119 10.982 1.00 94.31 204 SER A N 1
ATOM 1548 C CA . SER A 1 204 ? 4.125 -5.979 11.831 1.00 94.31 204 SER A CA 1
ATOM 1549 C C . SER A 1 204 ? 2.854 -5.296 12.334 1.00 94.31 204 SER A C 1
ATOM 1551 O O . SER A 1 204 ? 1.925 -5.031 11.577 1.00 94.31 204 SER A O 1
ATOM 1553 N N . GLU A 1 205 ? 2.815 -4.951 13.620 1.00 89.44 205 GLU A N 1
ATOM 1554 C CA . GLU A 1 205 ? 1.640 -4.328 14.242 1.00 89.44 205 GLU A CA 1
ATOM 1555 C C . GLU A 1 205 ? 1.310 -2.930 13.706 1.00 89.44 205 GLU A C 1
ATOM 1557 O O . GLU A 1 205 ? 0.174 -2.471 13.835 1.00 89.44 205 GLU A O 1
ATOM 1562 N N . ARG A 1 206 ? 2.292 -2.227 13.129 1.00 91.62 206 ARG A N 1
ATOM 1563 C CA . ARG A 1 206 ? 2.109 -0.859 12.615 1.00 91.62 206 ARG A CA 1
ATOM 1564 C C . ARG A 1 206 ? 1.894 -0.805 11.107 1.00 91.62 206 ARG A C 1
ATOM 1566 O O . ARG A 1 206 ? 1.668 0.286 10.587 1.00 91.62 206 ARG A O 1
ATOM 1573 N N . VAL A 1 207 ? 1.966 -1.939 10.418 1.00 95.56 207 VAL A N 1
ATOM 1574 C CA . VAL A 1 207 ? 1.835 -2.007 8.965 1.00 95.56 207 VAL A CA 1
ATOM 1575 C C . VAL A 1 207 ? 0.466 -2.569 8.610 1.00 95.56 207 VAL A C 1
ATOM 1577 O O . VAL A 1 207 ? 0.097 -3.655 9.045 1.00 95.56 207 VAL A O 1
ATOM 1580 N N . ASN A 1 208 ? -0.264 -1.813 7.796 1.00 96.88 208 ASN A N 1
ATOM 1581 C CA . ASN A 1 208 ? -1.508 -2.226 7.170 1.00 96.88 208 ASN A CA 1
ATOM 1582 C C . ASN A 1 208 ? -1.281 -2.173 5.663 1.00 96.88 208 ASN A C 1
ATOM 1584 O O . ASN A 1 208 ? -1.303 -1.099 5.052 1.00 96.88 208 ASN A O 1
ATOM 1588 N N . ALA A 1 209 ? -1.015 -3.344 5.095 1.00 97.62 209 ALA A N 1
ATOM 1589 C CA . ALA A 1 209 ? -0.621 -3.537 3.716 1.00 97.62 209 ALA A CA 1
ATOM 1590 C C . ALA A 1 209 ? -1.726 -4.189 2.887 1.00 97.62 209 ALA A C 1
ATOM 1592 O O . ALA A 1 209 ? -2.387 -5.119 3.356 1.00 97.62 209 ALA A O 1
ATOM 1593 N N . ALA A 1 210 ? -1.871 -3.760 1.636 1.00 97.94 210 ALA A N 1
ATOM 1594 C CA . ALA A 1 210 ? -2.759 -4.396 0.669 1.00 97.94 210 ALA A CA 1
ATOM 1595 C C . ALA A 1 210 ? -2.146 -4.408 -0.733 1.00 97.94 210 ALA A C 1
ATOM 1597 O O . ALA A 1 210 ? -1.396 -3.502 -1.111 1.00 97.94 210 ALA A O 1
ATOM 1598 N N . VAL A 1 211 ? -2.503 -5.434 -1.508 1.00 97.88 211 VAL A N 1
ATOM 1599 C CA . VAL A 1 211 ? -2.246 -5.452 -2.948 1.00 97.88 211 VAL A CA 1
ATOM 1600 C C . VAL A 1 211 ? -3.305 -4.574 -3.593 1.00 97.88 211 VAL A C 1
ATOM 1602 O O . VAL A 1 211 ? -4.498 -4.803 -3.395 1.00 97.88 211 VAL A O 1
ATOM 1605 N N . VAL A 1 212 ? -2.879 -3.570 -4.351 1.00 97.06 212 VAL A N 1
ATOM 1606 C CA . VAL A 1 212 ? -3.797 -2.641 -5.009 1.00 97.06 212 VAL A CA 1
ATOM 1607 C C . VAL A 1 212 ? -3.628 -2.755 -6.508 1.00 97.06 212 VAL A C 1
ATOM 1609 O O . VAL A 1 212 ? -2.552 -2.524 -7.061 1.00 97.06 212 VAL A O 1
ATOM 1612 N N . SER A 1 213 ? -4.724 -3.121 -7.162 1.00 93.19 213 SER A N 1
ATOM 1613 C CA . SER A 1 213 ? -4.803 -3.228 -8.610 1.00 93.19 213 SER A CA 1
ATOM 1614 C C . SER A 1 213 ? -5.594 -2.097 -9.260 1.00 93.19 213 SER A C 1
ATOM 1616 O O . SER A 1 213 ? -5.391 -1.858 -10.448 1.00 93.19 213 SER A O 1
ATOM 1618 N N . ASP A 1 214 ? -6.436 -1.397 -8.504 1.00 94.44 214 ASP A N 1
ATOM 1619 C CA . ASP A 1 214 ? -7.337 -0.355 -8.991 1.00 94.44 214 ASP A CA 1
ATOM 1620 C C . ASP A 1 214 ? -7.278 0.873 -8.073 1.00 94.44 214 ASP A C 1
ATOM 1622 O O . ASP A 1 214 ? -7.277 0.766 -6.844 1.00 94.44 214 ASP A O 1
ATOM 1626 N N . VAL A 1 215 ? -7.251 2.050 -8.694 1.00 95.69 215 VAL A N 1
ATOM 1627 C CA . VAL A 1 215 ? -7.279 3.359 -8.042 1.00 95.69 215 VAL A CA 1
ATOM 1628 C C . VAL A 1 215 ? -8.550 3.535 -7.211 1.00 95.69 215 VAL A C 1
ATOM 1630 O O . VAL A 1 215 ? -8.489 4.093 -6.116 1.00 95.69 215 VAL A O 1
ATOM 1633 N N . GLN A 1 216 ? -9.688 3.013 -7.681 1.00 95.06 216 GLN A N 1
ATOM 1634 C CA . GLN A 1 216 ? -10.982 3.170 -7.006 1.00 95.06 216 GLN A CA 1
ATOM 1635 C C . GLN A 1 216 ? -11.041 2.466 -5.642 1.00 95.06 216 GLN A C 1
ATOM 1637 O O . GLN A 1 216 ? -11.827 2.848 -4.777 1.00 95.06 216 GLN A O 1
ATOM 1642 N N . LEU A 1 217 ? -10.188 1.462 -5.412 1.00 92.94 217 LEU A N 1
ATOM 1643 C CA . LEU A 1 217 ? -10.141 0.728 -4.145 1.00 92.94 217 LEU A CA 1
ATOM 1644 C C . LEU A 1 217 ? -9.369 1.475 -3.050 1.00 92.94 217 LEU A C 1
ATOM 1646 O O . LEU A 1 217 ? -9.558 1.195 -1.866 1.00 92.94 217 LEU A O 1
ATOM 1650 N N . ILE A 1 218 ? -8.511 2.431 -3.414 1.00 95.25 218 ILE A N 1
ATOM 1651 C CA . ILE A 1 218 ? -7.609 3.099 -2.469 1.00 95.25 218 ILE A CA 1
ATOM 1652 C C . ILE A 1 218 ? -8.367 3.843 -1.354 1.00 95.25 218 ILE A C 1
ATOM 1654 O O . ILE A 1 218 ? -8.017 3.629 -0.189 1.00 95.25 218 ILE A O 1
ATOM 1658 N N . PRO A 1 219 ? -9.396 4.674 -1.632 1.00 94.50 219 PRO A N 1
ATOM 1659 C CA . PRO A 1 219 ? -10.122 5.384 -0.577 1.00 94.50 219 PRO A CA 1
ATOM 1660 C C . PRO A 1 219 ? -10.791 4.429 0.416 1.00 94.50 219 PRO A C 1
ATOM 1662 O O . PRO A 1 219 ? -10.684 4.611 1.628 1.00 94.50 219 PRO A O 1
ATOM 1665 N N . ALA A 1 220 ? -11.406 3.361 -0.097 1.00 90.81 220 ALA A N 1
ATOM 1666 C CA . ALA A 1 220 ? -12.041 2.336 0.717 1.00 90.81 220 ALA A CA 1
ATOM 1667 C C . ALA A 1 220 ? -11.019 1.616 1.615 1.00 90.81 220 ALA A C 1
ATOM 1669 O O . ALA A 1 220 ? -11.229 1.495 2.819 1.00 90.81 220 ALA A O 1
ATOM 1670 N N . LEU A 1 221 ? -9.870 1.200 1.072 1.00 93.12 221 LEU A N 1
ATOM 1671 C CA . LEU A 1 221 ? -8.815 0.538 1.851 1.00 93.12 221 LEU A CA 1
ATOM 1672 C C . LEU A 1 221 ? -8.203 1.465 2.912 1.00 93.12 221 LEU A C 1
ATOM 1674 O O . LEU A 1 221 ? -7.985 1.050 4.053 1.00 93.12 221 LEU A O 1
ATOM 1678 N N . LYS A 1 222 ? -7.980 2.742 2.587 1.00 92.12 222 LYS A N 1
ATOM 1679 C CA . LYS A 1 222 ? -7.570 3.745 3.581 1.00 92.12 222 LYS A CA 1
ATOM 1680 C C . LYS A 1 222 ? -8.593 3.861 4.707 1.00 92.12 222 LYS A C 1
ATOM 1682 O O . LYS A 1 222 ? -8.219 3.837 5.877 1.00 92.12 222 LYS A O 1
ATOM 1687 N N . GLN A 1 223 ? -9.879 3.905 4.370 1.00 88.31 223 GLN A N 1
ATOM 1688 C CA . GLN A 1 223 ? -10.951 4.020 5.352 1.00 88.31 223 GLN A CA 1
ATOM 1689 C C . GLN A 1 223 ? -11.096 2.764 6.228 1.00 88.31 223 GLN A C 1
ATOM 1691 O O . GLN A 1 223 ? -11.243 2.890 7.447 1.00 88.31 223 GLN A O 1
ATOM 1696 N N . TYR A 1 224 ? -11.043 1.563 5.646 1.00 87.31 224 TYR A N 1
ATOM 1697 C CA . TYR A 1 224 ? -11.329 0.307 6.351 1.00 87.31 224 TYR A CA 1
ATOM 1698 C C . TYR A 1 224 ? -10.163 -0.215 7.182 1.00 87.31 224 TYR A C 1
ATOM 1700 O O . TYR A 1 224 ? -10.372 -0.663 8.311 1.00 87.31 224 TYR A O 1
ATOM 1708 N N . MET A 1 225 ? -8.939 -0.129 6.663 1.00 90.12 225 MET A N 1
ATOM 1709 C CA . MET A 1 225 ? -7.764 -0.716 7.311 1.00 90.12 225 MET A CA 1
ATOM 1710 C C . MET A 1 225 ? -6.656 0.288 7.616 1.00 90.12 225 MET A C 1
ATOM 1712 O O . MET A 1 225 ? -5.601 -0.125 8.079 1.00 90.12 225 MET A O 1
ATOM 1716 N N . ASN A 1 226 ? -6.866 1.592 7.399 1.00 90.88 226 ASN A N 1
ATOM 1717 C CA . ASN A 1 226 ? -5.816 2.602 7.559 1.00 90.88 226 ASN A CA 1
ATOM 1718 C C . ASN A 1 226 ? -4.559 2.220 6.755 1.00 90.88 226 ASN A C 1
ATOM 1720 O O . ASN A 1 226 ? -3.463 2.099 7.309 1.00 90.88 226 ASN A O 1
ATOM 1724 N N . LEU A 1 227 ? -4.770 1.931 5.464 1.00 95.50 227 LEU A N 1
ATOM 1725 C CA . LEU A 1 227 ? -3.743 1.484 4.524 1.00 95.50 227 LEU A CA 1
ATOM 1726 C C . LEU A 1 227 ? -2.550 2.451 4.524 1.00 95.50 227 LEU A C 1
ATOM 1728 O O . LEU A 1 227 ? -2.695 3.613 4.146 1.00 95.50 227 LEU A O 1
ATOM 1732 N N . ASN A 1 228 ? -1.374 1.956 4.907 1.00 95.75 228 ASN A N 1
ATOM 1733 C CA . ASN A 1 228 ? -0.124 2.725 4.914 1.00 95.75 228 ASN A CA 1
ATOM 1734 C C . ASN A 1 228 ? 0.997 2.074 4.088 1.00 95.75 228 ASN A C 1
ATOM 1736 O O . ASN A 1 228 ? 2.028 2.703 3.851 1.00 95.75 228 ASN A O 1
ATOM 1740 N N . LEU A 1 229 ? 0.773 0.856 3.592 1.00 97.94 229 LEU A N 1
ATOM 1741 C CA . LEU A 1 229 ? 1.639 0.179 2.637 1.00 97.94 229 LEU A CA 1
ATOM 1742 C C . LEU A 1 229 ? 0.800 -0.334 1.461 1.00 97.94 229 LEU A C 1
ATOM 1744 O O . LEU A 1 229 ? -0.060 -1.195 1.617 1.00 97.94 229 LEU A O 1
ATOM 1748 N N . MET A 1 230 ? 1.049 0.182 0.267 1.00 97.81 230 MET A N 1
ATOM 1749 C CA . MET A 1 230 ? 0.422 -0.302 -0.959 1.00 97.81 230 MET A CA 1
ATOM 1750 C C . MET A 1 230 ? 1.438 -1.116 -1.752 1.00 97.81 230 MET A C 1
ATOM 1752 O O . MET A 1 230 ? 2.552 -0.651 -1.973 1.00 97.81 230 MET A O 1
ATOM 1756 N N . VAL A 1 231 ? 1.064 -2.306 -2.217 1.00 98.38 231 VAL A N 1
ATOM 1757 C CA . VAL A 1 231 ? 1.912 -3.099 -3.115 1.00 98.38 231 VAL A CA 1
ATOM 1758 C C . VAL A 1 231 ? 1.231 -3.221 -4.471 1.00 98.38 231 VAL A C 1
ATOM 1760 O O . VAL A 1 231 ? 0.060 -3.589 -4.556 1.00 98.38 231 VAL A O 1
ATOM 1763 N N . VAL A 1 232 ? 1.960 -2.889 -5.532 1.00 98.12 232 VAL A N 1
ATOM 1764 C CA . VAL A 1 232 ? 1.458 -2.835 -6.906 1.00 98.12 232 VAL A CA 1
ATOM 1765 C C . VAL A 1 232 ? 2.297 -3.761 -7.773 1.00 98.12 232 VAL A C 1
ATOM 1767 O O . VAL A 1 232 ? 3.526 -3.701 -7.755 1.00 98.12 232 VAL A O 1
ATOM 1770 N N . ARG A 1 233 ? 1.626 -4.587 -8.576 1.00 97.88 233 ARG A N 1
ATOM 1771 C CA . ARG A 1 233 ? 2.287 -5.349 -9.639 1.00 97.88 233 ARG A CA 1
ATOM 1772 C C . ARG A 1 233 ? 2.518 -4.461 -10.850 1.00 97.88 233 ARG A C 1
ATOM 1774 O O . ARG A 1 233 ? 1.527 -3.980 -11.401 1.00 97.88 233 ARG A O 1
ATOM 1781 N N . PRO A 1 234 ? 3.766 -4.242 -11.279 1.00 96.12 234 PRO A N 1
ATOM 1782 C CA . PRO A 1 234 ? 4.036 -3.316 -12.370 1.00 96.12 234 PRO A CA 1
ATOM 178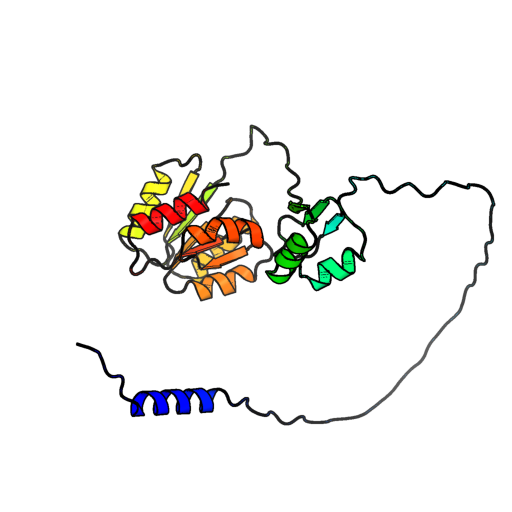3 C C . PRO A 1 234 ? 3.906 -3.945 -13.762 1.00 96.12 234 PRO A C 1
ATOM 1785 O O . PRO A 1 234 ? 3.721 -3.220 -14.738 1.00 96.12 234 PRO A O 1
ATOM 1788 N N . SER A 1 235 ? 4.000 -5.270 -13.879 1.00 93.94 235 SER A N 1
ATOM 1789 C CA . SER A 1 235 ? 3.944 -5.981 -15.158 1.00 93.94 235 SER A CA 1
ATOM 1790 C C . SER A 1 235 ? 2.589 -5.772 -15.851 1.00 93.94 235 SER A C 1
ATOM 1792 O O . SER A 1 235 ? 1.524 -5.927 -15.254 1.00 93.94 235 SER A O 1
ATOM 1794 N N . GLY A 1 236 ? 2.642 -5.374 -17.126 1.00 92.44 236 GLY A N 1
ATOM 1795 C CA . GLY A 1 236 ? 1.463 -5.106 -17.956 1.00 92.44 236 GLY A CA 1
ATOM 1796 C C . GLY A 1 236 ? 0.724 -3.797 -17.655 1.00 92.44 236 GLY A C 1
ATOM 1797 O O . GLY A 1 236 ? -0.329 -3.572 -18.243 1.00 92.44 236 GLY A O 1
ATOM 1798 N N . ARG A 1 237 ? 1.248 -2.931 -16.776 1.00 96.12 237 ARG A N 1
ATOM 1799 C CA . ARG A 1 237 ? 0.628 -1.636 -16.456 1.00 96.12 237 ARG A CA 1
ATOM 1800 C C . ARG A 1 237 ? 1.271 -0.485 -17.206 1.00 96.12 237 ARG A C 1
ATOM 1802 O O . ARG A 1 237 ? 2.492 -0.401 -17.323 1.00 96.12 237 ARG A O 1
ATOM 1809 N N . SER A 1 238 ? 0.436 0.445 -17.644 1.00 97.25 238 SER A N 1
ATOM 1810 C CA . SER A 1 238 ? 0.874 1.694 -18.252 1.00 97.25 238 SER A CA 1
ATOM 1811 C C . SER A 1 238 ? 1.370 2.698 -17.207 1.00 97.25 238 SER A C 1
ATOM 1813 O O . SER A 1 238 ? 0.977 2.682 -16.037 1.00 97.25 238 SER A O 1
ATOM 1815 N N . PHE A 1 239 ? 2.186 3.652 -17.658 1.00 95.69 239 PHE A N 1
ATOM 1816 C CA . PHE A 1 239 ? 2.603 4.809 -16.860 1.00 95.69 239 PHE A CA 1
ATOM 1817 C C . PHE A 1 239 ? 1.408 5.545 -16.229 1.00 95.69 239 PHE A C 1
ATOM 1819 O O . PHE A 1 239 ? 1.447 5.889 -15.048 1.00 95.69 239 PHE A O 1
ATOM 1826 N N . PHE A 1 240 ? 0.327 5.761 -16.989 1.00 96.00 240 PHE A N 1
ATOM 1827 C CA . PHE A 1 240 ? -0.840 6.505 -16.510 1.00 96.00 240 PHE A CA 1
ATOM 1828 C C . PHE A 1 240 ? -1.535 5.811 -15.337 1.00 96.00 240 PHE A C 1
ATOM 1830 O O . PHE A 1 240 ? -1.922 6.482 -14.380 1.00 96.00 240 PHE A O 1
ATOM 1837 N N . GLU A 1 241 ? -1.659 4.485 -15.380 1.00 96.25 241 GLU A N 1
ATOM 1838 C CA . GLU A 1 241 ? -2.242 3.702 -14.287 1.00 96.25 241 GLU A CA 1
ATOM 1839 C C . GLU A 1 241 ? -1.390 3.795 -13.021 1.00 96.25 241 GLU A C 1
ATOM 1841 O O . GLU A 1 241 ? -1.905 4.112 -11.948 1.00 96.25 241 GLU A O 1
ATOM 1846 N N . LEU A 1 242 ? -0.077 3.583 -13.149 1.00 96.75 242 LEU A N 1
ATOM 1847 C CA . LEU A 1 242 ? 0.864 3.640 -12.026 1.00 96.75 242 LEU A CA 1
ATOM 1848 C C . LEU A 1 242 ? 0.911 5.042 -11.404 1.00 96.75 242 LEU A C 1
ATOM 1850 O O . LEU A 1 242 ? 0.841 5.189 -10.183 1.00 96.75 242 LEU A O 1
ATOM 1854 N N . ARG A 1 243 ? 0.933 6.085 -12.240 1.00 95.00 243 ARG A N 1
ATOM 1855 C CA . ARG A 1 243 ? 0.863 7.482 -11.802 1.00 95.00 243 ARG A CA 1
ATOM 1856 C C . ARG A 1 243 ? -0.431 7.770 -11.043 1.00 95.00 243 ARG A C 1
ATOM 1858 O O . ARG A 1 243 ? -0.399 8.437 -10.012 1.00 95.00 243 ARG A O 1
ATOM 1865 N N . ASN A 1 244 ? -1.573 7.297 -11.540 1.00 95.25 244 ASN A N 1
ATOM 1866 C CA . ASN A 1 244 ? -2.861 7.533 -10.889 1.00 95.25 244 ASN A CA 1
ATOM 1867 C C . ASN A 1 244 ? -2.952 6.810 -9.535 1.00 95.25 244 ASN A C 1
ATOM 1869 O O . ASN A 1 244 ? -3.478 7.390 -8.585 1.00 95.25 244 ASN A O 1
ATOM 1873 N N . LEU A 1 245 ? -2.381 5.604 -9.417 1.00 95.75 245 LEU A N 1
ATOM 1874 C CA . LEU A 1 245 ? -2.253 4.891 -8.141 1.00 95.75 245 LEU A CA 1
ATOM 1875 C C . LEU A 1 245 ? -1.417 5.686 -7.133 1.00 95.75 245 LEU A C 1
ATOM 1877 O O . LEU A 1 245 ? -1.870 5.908 -6.013 1.00 95.75 245 LEU A O 1
ATOM 1881 N N . LEU A 1 246 ? -0.232 6.159 -7.535 1.00 94.25 246 LEU A N 1
ATOM 1882 C CA . LEU A 1 246 ? 0.631 6.982 -6.678 1.00 94.25 246 LEU A CA 1
ATOM 1883 C C . LEU A 1 246 ? -0.067 8.278 -6.259 1.00 94.25 246 LEU A C 1
ATOM 1885 O O . LEU A 1 246 ? -0.074 8.625 -5.079 1.00 94.25 246 LEU A O 1
ATOM 1889 N N . LYS A 1 247 ? -0.714 8.968 -7.203 1.00 92.69 247 LYS A N 1
ATOM 1890 C CA . LYS A 1 247 ? -1.454 10.205 -6.936 1.00 92.69 247 LYS A CA 1
ATOM 1891 C C . LYS A 1 247 ? -2.571 9.989 -5.916 1.00 92.69 247 LYS A C 1
ATOM 1893 O O . LYS A 1 247 ? -2.697 10.781 -4.990 1.00 92.69 247 LYS A O 1
ATOM 1898 N N . GLU A 1 248 ? -3.383 8.947 -6.078 1.00 93.88 248 GLU A N 1
ATOM 1899 C CA . GLU A 1 248 ? -4.513 8.665 -5.186 1.00 93.88 248 GLU A CA 1
ATOM 1900 C C . GLU A 1 248 ? -4.055 8.162 -3.814 1.00 93.88 248 GLU A C 1
ATOM 1902 O O . GLU A 1 248 ? -4.528 8.627 -2.772 1.00 93.88 248 GLU A O 1
ATOM 1907 N N . PHE A 1 249 ? -3.078 7.253 -3.784 1.00 93.25 249 PHE A N 1
ATOM 1908 C CA . PHE A 1 249 ? -2.496 6.776 -2.534 1.00 93.25 249 PHE A CA 1
ATOM 1909 C C . PHE A 1 249 ? -1.810 7.911 -1.777 1.00 93.25 249 PHE A C 1
ATOM 1911 O O . PHE A 1 249 ? -1.972 8.022 -0.566 1.00 93.25 249 PHE A O 1
ATOM 1918 N N . GLY A 1 250 ? -1.193 8.842 -2.494 1.00 89.31 250 GLY A N 1
ATOM 1919 C CA . GLY A 1 250 ? -0.635 10.062 -1.947 1.00 89.31 250 GLY A CA 1
ATOM 1920 C C . GLY A 1 250 ? -1.654 11.088 -1.453 1.00 89.31 250 GLY A C 1
ATOM 1921 O O . GLY A 1 250 ? -1.212 12.079 -0.901 1.00 89.31 250 GLY A O 1
ATOM 1922 N N . LYS A 1 251 ? -2.980 10.936 -1.577 1.00 86.06 251 LYS A N 1
ATOM 1923 C CA . LYS A 1 251 ? -3.948 11.885 -0.969 1.00 86.06 251 LYS A CA 1
ATOM 1924 C C . LYS A 1 251 ? -4.117 11.621 0.533 1.00 86.06 251 LYS A C 1
ATOM 1926 O O . LYS A 1 251 ? -4.151 10.462 0.936 1.00 86.06 251 LYS A O 1
ATOM 1931 N N . SER A 1 252 ? -4.129 12.666 1.367 1.00 63.72 252 SER A N 1
ATOM 1932 C CA . SER A 1 252 ? -4.442 12.526 2.805 1.00 63.72 252 SER A CA 1
ATOM 1933 C C . SER A 1 252 ? -5.945 12.418 2.982 1.00 63.72 252 SER A C 1
ATOM 1935 O O . SER A 1 252 ? -6.621 13.256 2.349 1.00 63.72 252 SER A O 1
#

Foldseek 3Di:
DDDDDDPVVVVVVVVVVVVVPDDDDDDDDDDDDDDDDDDDDDDDDDDDDDDDDDDPDDPPDPPLADEAEDADQEQALVNCCVRCVPPDRQEYAYALQHFYDPRNVVNCVVSVHHYDHPPPCPPPDPPPPFAEEEEEEQDDDPLLVLLQVCCCVPPLVGHYDYDYDPDLVVVLVVQLVCQVVVVHQAYEYEDQPQVVSQVSNVVRSRAHEDEDDALVCLVVSCVRRVHRYYYYHPPPDGSVRSNSNCSSNPDD

pLDDT: mean 77.91, std 21.42, range [29.94, 98.5]

Secondary structure (DSSP, 8-state):
------HHHHHHHHHHHHHHTS----------------------------------PPP----TTPEEEE--SEE-HHHHHHHHTT---SEEEE-TTPEEPHHHHHHHHHTT-EEEE--------TTPPP-EEEEEESS--HHHHHHHHHHHHS-SSSEEEEEE-S-HHHHHHHHHHHHHHT--SEEEEE-S-HHHHHHHHTTSTT--EEE---TTHHHHHHHHH---EEEE--TT--HHHHHHHHHHHT--

Radius of gyration: 27.29 Å; chains: 1; bounding box: 46×66×92 Å

Sequence (252 aa):
MALVLDEKLVEKIVGEVMFRLRPASQPVRAEENRRAGGVSSPVISTQIHAPPTGGLTPPARLSHGATFAITDRVVTAELLSSRLNGQKWAKVAICPKAVITPS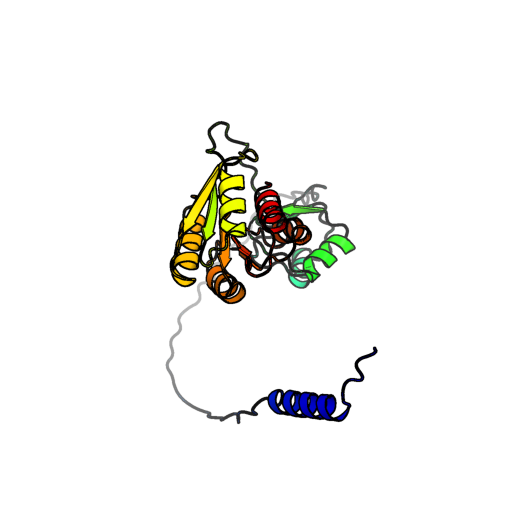AFDYLRTHKIVWHRNTAEVAPNPNKPMARWKALIVTATPSVLQAVEHAESQTFGKQWSHELLGSADEAINSATSAINRGEVSGITVFADHAELIVCRANRSERVNAAVVSDVQLIPALKQYMNLNLMVVRPSGRSFFELRNLLKEFGKS

=== Feature glossary ===
Key to the feature types in this record:

pLDDT. pLDDT is the predicted lDDT-Cα score: AlphaFold's confidence that the local environment of each residue (all inter-atomic distances within 15 Å) is correctly placed. It is a per-residue number between 0 and 100, with higher meaning more reliable.

Radius of gyration, Cα contacts, bounding box. The geometric summary reports three shape descriptors. Rg (radius of gyration) measures how spread out the Cα atoms are about their centre of mass; compact globular proteins have small Rg, elongated or unfolded ones large. Cα contacts (<8 Å, |i−j|>4) count long-range residue pairs in spatial proximity — high for tightly packed folds, near zero for rods or random coil. The bounding-box extents give the protein's footprint along x, y, z in Å.

Backbone torsions (φ/ψ). Backbone dihedral angles. Every residue except chain termini has a φ (preceding-C → N → Cα → C) and a ψ (N → Cα → C → next-N). They are reported in degrees following the IUPAC sign convention. Secondary structure is essentially a statement about which (φ, ψ) basin each residue occupies.

Contact-map, Ramachandran, and PAE plots. Plot images: a contact map (which residues are close in 3D, as an N×N binary image), a Ramachandran scatter (backbone torsion angles, revealing secondary-structure composition at a glance), and — for AlphaFold structures — a PAE heatmap (pairwise prediction confidence).

Predicted aligned error. Predicted Aligned Error (PAE) is an AlphaFold confidence matrix: entry (i, j) is the expected error in the position of residue j, in ångströms, when the prediction is superimposed on the true structure at residue i. Low PAE within a block of residues means that block is internally rigid and well-predicted; high PAE between two blocks means their relative placement is uncertain even if each block individually is confident.

Secondary structure (3-state, P-SEA). Three-state secondary structure (P-SEA) collapses the eight DSSP classes into helix (a), strand (b), and coil (c). P-SEA assigns these from Cα geometry alone — distances and angles — without requiring backbone oxygens, so it works on any Cα trace.

Solvent-accessible surface area. Solvent-accessible surface area (SASA) is the area in Å² traced out by the centre of a 1.4 Å probe sphere (a water molecule) rolled over the protein's van der Waals surface (Shrake–Rupley / Lee–Richards construction). Buried residues have near-zero SASA; fully exposed residues can exceed 200 Å². The total SASA scales roughly with the number of surface residues.

Foldseek 3Di. 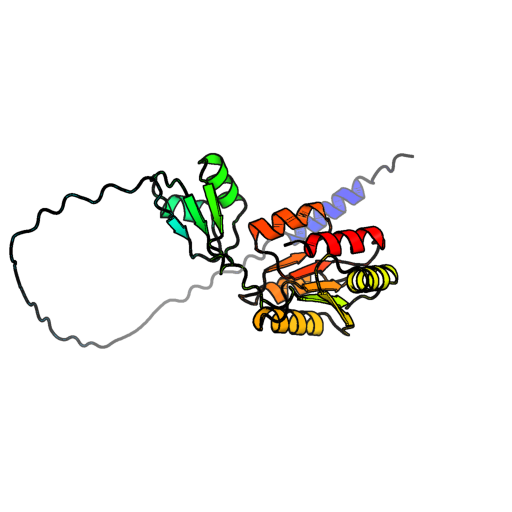The Foldseek 3Di string encodes local tertiary geometry as a 20-letter alphabet — one character per residue — derived from the relative positions of nearby Cα atoms. Unlike the amino-acid sequence, 3Di is a direct function of the 3D structure, so two proteins with the same fold have similar 3Di strings even at low sequence identity.

B-factor. For experimental (PDB) structures, the B-factor (temperature factor) quantifies the positional spread of each atom in the crystal — a combination of thermal vibration and static disorder — in units of Å². High B-factors mark flexible loops or poorly resolved regions; low B-factors mark the rigid, well-ordered core.

mmCIF coordinates. The mmCIF block holds the 3D Cartesian coordinates of each backbone atom (N, Cα, C, O) in ångströms. mmCIF is the PDB's canonical archive format — a tagged-loop text representation of the atomic model.

InterPro / GO / CATH / organism. Functional annotations link the protein to curated databases. InterPro entries identify conserved domains and families by matching the sequence against member-database signatures (Pfam, PROSITE, CDD, …). Gene Ontology (GO) terms describe molecular function, biological process, and cellular component in a controlled vocabulary. CATH places the structure in a hierarchical fold classification (Class/Architecture/Topology/Homologous-superfamily). The organism is the source species.

Rendered structure images. Structure images are PyMOL renders from six orthogonal camera directions. Cartoon representation draws helices as coils and strands as arrows; sticks shows the backbone as bonds; surface shows the solvent-excluded envelope. Rainbow coloring maps sequence position to hue (blue→red, N→C); chain coloring assigns a distinct color per polypeptide.

Sequence. This is the polypeptide sequence — one letter per residue, N-terminus first. Length ranges from a few dozen residues for small domains to over a thousand for large multi-domain proteins.

Secondary structure (8-state, DSSP). The SS8 string is DSSP's per-residue secondary-structure call. α-helix (H) means an i→i+4 H-bond ladder; β-strand (E) means the residue participates in a β-sheet; 3₁₀ (G) and π (I) are tighter and wider helices; T/S are turns/bends; '-' is loop.

Nearest PDB structures. Structural nearest neighbors (via Foldseek easy-search vs the PDB). Reported per hit: target PDB id, E-value, and alignment TM-score. A TM-score above ~0.5 is the conventional threshold for 'same fold'.